Protein AF-A0A952BIQ9-F1 (afdb_monomer)

Mean predicted aligned error: 6.02 Å

Radius of gyration: 20.19 Å; Cα contacts (8 Å, |Δi|>4): 317; chains: 1; bounding box: 49×49×50 Å

Foldseek 3Di:
DLLVLLCLLVPDPALVSLVVCCLPPVLVLVVVLLVLLADDPPDDPVCPVVSVVSNVSSVSSVVSSVVSNVVRCVVVVDDDPFAAQQAVCQVVQVPFALVQFDEAEQEPPCDQSLLVVLQVVLCVPPPDRDDDGDDHDADPVNDQLRRSLRNHHPFNVFWDWDWDPDPDTDIAIDGPPADDRSSDPVSSLVVCCVVVVFDPLLEEELVVLVVDDLPPRDDCVVGPRYHYYYHYCCVVCVVVVVCSHPPCVVVSVSVSVSVVSND

Solvent-accessible surface area (backbone atoms only — not comparable to full-atom values): 15158 Å² total; per-residue (Å²): 107,62,82,66,53,57,56,55,62,77,74,47,88,47,58,66,49,53,51,53,43,32,78,74,55,43,34,58,48,52,57,52,42,46,65,59,60,25,59,61,95,84,62,55,75,86,48,50,64,55,44,55,52,48,45,55,50,43,51,53,29,51,52,53,43,52,52,52,50,51,52,33,43,63,71,63,75,51,79,75,100,52,48,34,53,6,61,74,44,29,70,62,63,70,66,36,29,87,89,51,61,39,76,47,77,50,57,41,77,69,47,70,46,55,48,53,51,42,34,51,62,67,31,58,91,48,98,55,90,76,56,86,81,80,84,52,48,75,52,87,74,78,42,67,46,55,32,64,41,50,42,40,59,83,44,64,98,44,58,45,80,45,70,47,97,49,102,68,68,46,71,41,32,31,42,76,99,50,96,57,39,32,43,39,70,70,39,41,53,52,48,52,29,64,76,71,70,52,56,79,71,18,56,50,38,55,64,61,61,68,73,45,64,90,86,71,75,76,50,52,87,78,32,44,28,53,35,39,33,42,39,49,62,56,44,57,30,52,76,71,48,46,37,45,54,66,39,64,63,66,57,43,55,50,52,50,51,46,53,64,74,74,107

Sequence (263 aa):
MIRQAGRVQKSWAALEDAVSWYTSKGWKVDHTGERILSEDPGLPDALLAVRAMLRRAYQRTLDATNIKLSELLYQAGSEPNINYSGDSISELVESASTRNPVAVLVLDAFRFDLGMRLSGLINNGEPVERSIVDAARSPLPSITPIGMALCLPGLKDEVKIKVSASTKPEFSITVEGFKGNLALASDRRRCLKNHYKLKDTAFLTVSEILDASKTDFVNCKERGKLLFIFGSEFDTEGHSGQLQIKGGDFQLDRYHKVIRLLR

Structure (mmCIF, N/CA/C/O backbone):
data_AF-A0A952BIQ9-F1
#
_entry.id   AF-A0A952BIQ9-F1
#
loop_
_atom_site.group_PDB
_atom_site.id
_atom_site.type_symbol
_atom_site.label_atom_id
_atom_site.label_alt_id
_atom_site.label_comp_id
_atom_site.label_asym_id
_atom_site.label_entity_id
_atom_site.label_seq_id
_atom_site.pdbx_PDB_ins_code
_atom_site.Cartn_x
_atom_site.Cartn_y
_atom_site.Cartn_z
_atom_site.occupancy
_atom_site.B_iso_or_equiv
_atom_site.auth_seq_id
_atom_site.auth_comp_id
_atom_site.auth_asym_id
_atom_site.auth_atom_id
_atom_site.pdbx_PDB_model_num
ATOM 1 N N . MET A 1 1 ? 6.898 -9.010 -23.151 1.00 60.31 1 MET A N 1
ATOM 2 C CA . MET A 1 1 ? 6.315 -8.155 -22.093 1.00 60.31 1 MET A CA 1
ATOM 3 C C . MET A 1 1 ? 7.069 -6.829 -21.919 1.00 60.31 1 MET A C 1
ATOM 5 O O . MET A 1 1 ? 6.591 -5.848 -22.463 1.00 60.31 1 MET A O 1
ATOM 9 N N . ILE A 1 2 ? 8.261 -6.767 -21.300 1.00 68.81 2 ILE A N 1
ATOM 10 C CA . ILE A 1 2 ? 8.967 -5.484 -21.014 1.00 68.81 2 ILE A CA 1
ATOM 11 C C . ILE A 1 2 ? 9.241 -4.639 -22.273 1.00 68.81 2 ILE A C 1
ATOM 13 O O . ILE A 1 2 ? 8.937 -3.453 -22.307 1.00 68.81 2 ILE A O 1
ATOM 17 N N . ARG A 1 3 ? 9.736 -5.248 -23.363 1.00 61.81 3 ARG A N 1
ATOM 18 C CA . ARG A 1 3 ? 9.976 -4.519 -24.628 1.00 61.81 3 ARG A CA 1
ATOM 19 C C . ARG A 1 3 ? 8.702 -3.965 -25.283 1.00 61.81 3 ARG A C 1
ATOM 21 O O . ARG A 1 3 ? 8.782 -2.957 -25.971 1.00 61.81 3 ARG A O 1
ATOM 28 N N . GLN A 1 4 ? 7.558 -4.626 -25.091 1.00 63.41 4 GLN A N 1
ATOM 29 C CA . GLN A 1 4 ? 6.263 -4.161 -25.604 1.00 63.41 4 GLN A CA 1
ATOM 30 C C . GLN A 1 4 ? 5.691 -3.042 -24.723 1.00 63.41 4 GLN A C 1
ATOM 32 O O . GLN A 1 4 ? 5.085 -2.114 -25.246 1.00 63.41 4 GLN A O 1
ATOM 37 N N . ALA A 1 5 ? 5.942 -3.091 -23.410 1.00 69.38 5 ALA A N 1
ATOM 38 C CA . ALA A 1 5 ? 5.550 -2.044 -22.472 1.00 69.38 5 ALA A CA 1
ATOM 39 C C . ALA A 1 5 ? 6.296 -0.720 -22.715 1.00 69.38 5 ALA A C 1
ATOM 41 O O . ALA A 1 5 ? 5.684 0.333 -22.627 1.00 69.38 5 ALA A O 1
ATOM 42 N N . GLY A 1 6 ? 7.572 -0.750 -23.120 1.00 65.00 6 GLY A N 1
ATOM 43 C CA . GLY A 1 6 ? 8.405 0.455 -23.287 1.00 65.00 6 GLY A CA 1
ATOM 44 C C . GLY A 1 6 ? 7.964 1.486 -24.342 1.00 65.00 6 GLY A C 1
ATOM 45 O O . GLY A 1 6 ? 8.663 2.484 -24.534 1.00 65.00 6 GLY A O 1
ATOM 46 N N . ARG A 1 7 ? 6.857 1.258 -25.063 1.00 79.38 7 ARG A N 1
ATOM 47 C CA . ARG A 1 7 ? 6.271 2.227 -26.012 1.00 79.38 7 ARG A CA 1
ATOM 48 C C . ARG A 1 7 ? 4.803 2.564 -25.745 1.00 79.38 7 ARG A C 1
ATOM 50 O O . ARG A 1 7 ? 4.279 3.435 -26.433 1.00 79.38 7 ARG A O 1
ATOM 57 N N . VAL A 1 8 ? 4.147 1.900 -24.795 1.00 86.69 8 VAL A N 1
ATOM 58 C CA . VAL A 1 8 ? 2.707 2.074 -24.545 1.00 86.69 8 VAL A CA 1
ATOM 59 C C . VAL A 1 8 ? 2.372 3.465 -24.006 1.00 86.69 8 VAL A C 1
ATOM 61 O O . VAL A 1 8 ? 1.339 4.026 -24.336 1.00 86.69 8 VAL A O 1
ATOM 64 N N . GLN A 1 9 ? 3.303 4.085 -23.287 1.00 88.25 9 GLN A N 1
ATOM 65 C CA . GLN A 1 9 ? 3.181 5.447 -22.786 1.00 88.25 9 GLN A CA 1
ATOM 66 C C . GLN A 1 9 ? 3.036 6.489 -23.902 1.00 88.25 9 GLN A C 1
ATOM 68 O O . GLN A 1 9 ? 2.478 7.561 -23.693 1.00 88.25 9 GLN A O 1
ATOM 73 N N . LYS A 1 10 ? 3.502 6.180 -25.121 1.00 88.81 10 LYS A N 1
ATOM 74 C CA . LYS A 1 10 ? 3.370 7.088 -26.268 1.00 88.81 10 LYS A CA 1
ATOM 75 C C . LYS A 1 10 ? 1.932 7.224 -26.763 1.00 88.81 10 LYS A C 1
ATOM 77 O O . LYS A 1 10 ? 1.651 8.188 -27.464 1.00 88.81 10 LYS A O 1
ATOM 82 N N . SER A 1 11 ? 1.056 6.271 -26.444 1.00 91.56 11 SER A N 1
ATOM 83 C CA . SER A 1 11 ? -0.358 6.329 -26.823 1.00 91.56 11 SER A CA 1
ATOM 84 C C . SER A 1 11 ? -1.251 6.953 -25.752 1.00 91.56 11 SER A C 1
ATOM 86 O O . SER A 1 11 ? -2.444 7.070 -25.995 1.00 91.56 11 SER A O 1
ATOM 88 N N . TRP A 1 12 ? -0.720 7.323 -24.582 1.00 95.06 12 TRP A N 1
ATOM 89 C CA . TRP A 1 12 ? -1.511 7.984 -23.542 1.00 95.06 12 TRP A CA 1
ATOM 90 C C . TRP A 1 12 ? -1.749 9.448 -23.907 1.00 95.06 12 TRP A C 1
ATOM 92 O O . TRP A 1 12 ? -0.794 10.222 -24.057 1.00 95.06 12 TRP A O 1
ATOM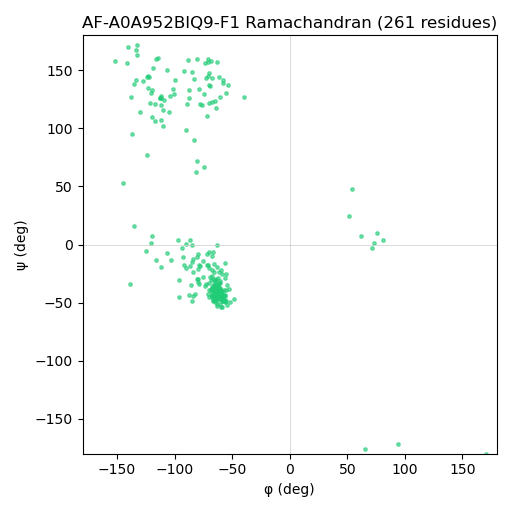 102 N N . ALA A 1 13 ? -3.022 9.807 -24.039 1.00 93.31 13 ALA A N 1
ATOM 103 C CA . ALA A 1 13 ? -3.484 11.166 -24.272 1.00 93.31 13 ALA A CA 1
ATOM 104 C C . ALA A 1 13 ? -3.903 11.847 -22.963 1.00 93.31 13 ALA A C 1
ATOM 106 O O . ALA A 1 13 ? -3.741 13.058 -22.840 1.00 93.31 13 ALA A O 1
ATOM 107 N N . ALA A 1 14 ? -4.387 11.073 -21.989 1.00 92.94 14 ALA A N 1
ATOM 108 C CA . ALA A 1 14 ? -4.845 11.557 -20.693 1.00 92.94 14 ALA A CA 1
ATOM 109 C C . ALA A 1 14 ? -4.287 10.719 -19.530 1.00 92.94 14 ALA A C 1
ATOM 111 O O . ALA A 1 14 ? -3.726 9.635 -19.716 1.00 92.94 14 ALA A O 1
ATOM 112 N N . LEU A 1 15 ? -4.435 11.234 -18.309 1.00 92.00 15 LEU A N 1
ATOM 113 C CA . LEU A 1 15 ? -3.972 10.575 -17.087 1.00 92.00 15 LEU A CA 1
ATOM 114 C C . LEU A 1 15 ? -4.679 9.227 -16.862 1.00 92.00 15 LEU A C 1
ATOM 116 O O . LEU A 1 15 ? -4.064 8.254 -16.423 1.00 92.00 15 LEU A O 1
ATOM 120 N N . GLU A 1 16 ? -5.952 9.149 -17.236 1.00 93.31 16 GLU A N 1
ATOM 121 C CA . GLU A 1 16 ? -6.803 7.964 -17.154 1.00 93.31 16 GLU A CA 1
ATOM 122 C C . GLU A 1 16 ? -6.263 6.812 -18.008 1.00 93.31 16 GLU A C 1
ATOM 124 O O . GLU A 1 16 ? -6.365 5.653 -17.604 1.00 93.31 16 GLU A O 1
ATOM 129 N N . ASP A 1 17 ? -5.627 7.106 -19.148 1.00 94.19 17 ASP A N 1
ATOM 130 C CA . ASP A 1 17 ? -5.012 6.084 -20.002 1.00 94.19 17 ASP A CA 1
ATOM 131 C C . ASP A 1 17 ? -3.849 5.394 -19.282 1.00 94.19 17 ASP A C 1
ATOM 133 O O . ASP A 1 17 ? -3.695 4.170 -19.350 1.00 94.19 17 ASP A O 1
ATOM 137 N N . ALA A 1 18 ? -3.035 6.180 -18.569 1.00 93.44 18 ALA A N 1
ATOM 138 C CA . ALA A 1 18 ? -1.900 5.678 -17.805 1.00 93.44 18 ALA A CA 1
ATOM 139 C C . ALA A 1 18 ? -2.368 4.817 -16.625 1.00 93.44 18 ALA A C 1
ATOM 141 O O . ALA A 1 18 ? -1.861 3.710 -16.423 1.00 93.44 18 ALA A O 1
ATOM 142 N N . VAL A 1 19 ? -3.382 5.293 -15.893 1.00 93.44 19 VAL A N 1
ATOM 143 C CA . VAL A 1 19 ? -4.023 4.554 -14.795 1.00 93.44 19 VAL A CA 1
ATOM 144 C C . VAL A 1 19 ? -4.601 3.236 -15.308 1.00 93.44 19 VAL A C 1
ATOM 146 O O . VAL A 1 19 ? -4.252 2.176 -14.794 1.00 93.44 19 VAL A O 1
ATOM 149 N N . SER A 1 20 ? -5.439 3.287 -16.346 1.00 94.50 20 SER A N 1
ATOM 150 C CA . SER A 1 20 ? -6.110 2.120 -16.929 1.00 94.50 20 SER A CA 1
ATOM 151 C C . SER A 1 20 ? -5.112 1.090 -17.456 1.00 94.50 20 SER A C 1
ATOM 153 O O . SER A 1 20 ? -5.248 -0.121 -17.241 1.00 94.50 20 SER A O 1
ATOM 155 N N . TRP A 1 21 ? -4.040 1.551 -18.104 1.00 94.94 21 TRP A N 1
ATOM 156 C CA . TRP A 1 21 ? -2.960 0.666 -18.512 1.00 94.94 21 TRP A CA 1
ATOM 157 C C . TRP A 1 21 ? -2.289 -0.003 -17.310 1.00 94.94 21 TRP A C 1
ATOM 159 O O . TRP A 1 21 ? -2.061 -1.218 -17.340 1.00 94.94 21 TRP A O 1
ATOM 169 N N . TYR A 1 22 ? -1.964 0.760 -16.264 1.00 94.56 22 TYR A N 1
ATOM 170 C CA . TYR A 1 22 ? -1.234 0.231 -15.119 1.00 94.56 22 TYR A CA 1
ATOM 171 C C . TYR A 1 22 ? -2.045 -0.818 -14.359 1.00 94.56 22 TYR A C 1
ATOM 173 O O . TYR A 1 22 ? -1.544 -1.921 -14.124 1.00 94.56 22 TYR A O 1
ATOM 181 N N . THR A 1 23 ? -3.312 -0.518 -14.068 1.00 94.94 23 THR A N 1
ATOM 182 C CA . THR A 1 23 ? -4.211 -1.400 -13.311 1.00 94.94 23 THR A CA 1
ATOM 183 C C . THR A 1 23 ? -4.573 -2.669 -14.081 1.00 94.94 23 THR A C 1
ATOM 185 O O . THR A 1 23 ? -4.716 -3.734 -13.486 1.00 94.94 23 THR A O 1
ATOM 188 N N . SER A 1 24 ? -4.622 -2.614 -15.416 1.00 94.12 24 SER A N 1
ATOM 189 C CA . SER A 1 24 ? -4.910 -3.793 -16.244 1.00 94.12 24 SER A CA 1
ATOM 190 C C . SER A 1 24 ? -3.680 -4.661 -16.542 1.00 94.12 24 SER A C 1
ATOM 192 O O . SER A 1 24 ? -3.747 -5.895 -16.505 1.00 94.12 24 SER A O 1
ATOM 194 N N . LYS A 1 25 ? -2.548 -4.044 -16.901 1.00 92.31 25 LYS A N 1
ATOM 195 C CA . LYS A 1 25 ? -1.383 -4.750 -17.466 1.00 92.31 25 LYS A CA 1
ATOM 196 C C . LYS A 1 25 ? -0.044 -4.259 -16.930 1.00 92.31 25 LYS A C 1
ATOM 198 O O . LYS A 1 25 ? 0.875 -5.072 -16.833 1.00 92.31 25 LYS A O 1
ATOM 203 N N . GLY A 1 26 ? 0.091 -2.970 -16.631 1.00 93.00 26 GLY A N 1
ATOM 204 C CA . GLY A 1 26 ? 1.370 -2.364 -16.257 1.00 93.00 26 GLY A CA 1
ATOM 205 C C . GLY A 1 26 ? 1.961 -2.944 -14.978 1.00 93.00 26 GLY A C 1
ATOM 206 O O . GLY A 1 26 ? 3.159 -3.204 -14.943 1.00 93.00 26 GLY A O 1
ATOM 207 N N . TRP A 1 27 ? 1.135 -3.305 -13.995 1.00 94.25 27 TRP A N 1
ATOM 208 C CA . TRP A 1 27 ? 1.595 -3.962 -12.765 1.00 94.25 27 TRP A CA 1
ATOM 209 C C . TRP A 1 27 ? 2.386 -5.265 -13.014 1.00 94.25 27 TRP A C 1
ATOM 211 O O . TRP A 1 27 ? 3.290 -5.609 -12.256 1.00 94.25 27 TRP A O 1
ATOM 221 N N . LYS A 1 28 ? 2.119 -5.983 -14.119 1.00 94.12 28 LYS A N 1
ATOM 222 C CA . LYS A 1 28 ? 2.876 -7.196 -14.497 1.00 94.12 28 LYS A CA 1
ATOM 223 C C . LYS A 1 28 ? 4.304 -6.873 -14.931 1.00 94.12 28 LYS A C 1
ATOM 225 O O . LYS A 1 28 ? 5.193 -7.718 -14.805 1.00 94.12 28 LYS A O 1
ATOM 230 N N . VAL A 1 29 ? 4.526 -5.671 -15.467 1.00 92.56 29 VAL A N 1
ATOM 231 C CA . VAL A 1 29 ? 5.861 -5.174 -15.825 1.00 92.56 29 VAL A CA 1
ATOM 232 C C . VAL A 1 29 ? 6.688 -5.001 -14.562 1.00 92.56 29 VAL A C 1
ATOM 234 O O . VAL A 1 29 ? 7.827 -5.455 -14.546 1.00 92.56 29 VAL A O 1
ATOM 237 N N . ASP A 1 30 ? 6.095 -4.449 -13.508 1.00 91.50 30 ASP A N 1
ATOM 238 C CA . ASP A 1 30 ? 6.754 -4.264 -12.217 1.00 91.50 30 ASP A CA 1
ATOM 239 C C . ASP A 1 30 ? 7.050 -5.592 -11.528 1.00 91.50 30 ASP A C 1
ATOM 241 O O . ASP A 1 30 ? 8.186 -5.826 -11.126 1.00 91.50 30 ASP A O 1
ATOM 245 N N . HIS A 1 31 ? 6.086 -6.518 -11.512 1.00 90.81 31 HIS A N 1
ATOM 246 C CA . HIS A 1 31 ? 6.328 -7.870 -11.006 1.00 90.81 31 HIS A CA 1
ATOM 247 C C . HIS A 1 31 ? 7.480 -8.568 -11.754 1.00 90.81 31 HIS A C 1
ATOM 249 O O . HIS A 1 31 ? 8.358 -9.184 -11.151 1.00 90.81 31 HIS A O 1
ATOM 255 N N . THR A 1 32 ? 7.519 -8.451 -13.086 1.00 89.94 32 THR A N 1
ATOM 256 C CA . THR A 1 32 ? 8.619 -9.013 -13.887 1.00 89.94 32 THR A CA 1
ATOM 257 C C . THR A 1 32 ? 9.938 -8.282 -13.612 1.00 89.94 32 THR A C 1
ATOM 259 O O . THR A 1 32 ? 10.998 -8.906 -13.576 1.00 89.94 32 THR A O 1
ATOM 262 N N . GLY A 1 33 ? 9.881 -6.963 -13.426 1.00 89.75 33 GLY A N 1
ATOM 263 C CA . GLY A 1 33 ? 11.014 -6.111 -13.087 1.00 89.75 33 GLY A CA 1
ATOM 264 C C . GLY A 1 33 ? 11.653 -6.502 -11.762 1.00 89.75 33 GLY A C 1
ATOM 265 O O . GLY A 1 33 ? 12.868 -6.680 -11.721 1.00 89.75 33 GLY A O 1
ATOM 266 N N . GLU A 1 34 ? 10.844 -6.734 -10.725 1.00 89.06 34 GLU A N 1
ATOM 267 C CA . GLU A 1 34 ? 11.291 -7.234 -9.420 1.00 89.06 34 GLU A CA 1
ATOM 268 C C . GLU A 1 34 ? 12.133 -8.505 -9.579 1.00 89.06 34 GLU A C 1
ATOM 270 O O . GLU A 1 34 ? 13.268 -8.547 -9.115 1.00 89.06 34 GLU A O 1
ATOM 275 N N . ARG A 1 35 ? 11.647 -9.494 -10.341 1.00 86.38 35 ARG A N 1
ATOM 276 C CA . ARG A 1 35 ? 12.361 -10.764 -10.585 1.00 86.38 35 ARG A CA 1
ATOM 277 C C . ARG A 1 35 ? 13.670 -10.611 -11.360 1.00 86.38 35 ARG A C 1
ATOM 279 O O . ARG A 1 35 ? 14.580 -11.419 -11.233 1.00 86.38 35 ARG A O 1
ATOM 286 N N . ILE A 1 36 ? 13.761 -9.612 -12.232 1.00 88.25 36 ILE A N 1
ATOM 287 C CA . ILE A 1 36 ? 14.985 -9.339 -13.003 1.00 88.25 36 ILE A CA 1
ATOM 288 C C . ILE A 1 36 ? 16.006 -8.579 -12.142 1.00 88.25 36 ILE A C 1
ATOM 290 O O . ILE A 1 36 ? 17.225 -8.690 -12.342 1.00 88.25 36 ILE A O 1
ATOM 294 N N . LEU A 1 37 ? 15.515 -7.785 -11.192 1.00 86.38 37 LEU A N 1
ATOM 295 C CA . LEU A 1 37 ? 16.321 -7.051 -10.232 1.00 86.38 37 LEU A CA 1
ATOM 296 C C . LEU A 1 37 ? 16.780 -7.929 -9.065 1.00 86.38 37 LEU A C 1
ATOM 298 O O . LEU A 1 37 ? 17.890 -7.696 -8.604 1.00 86.38 37 LEU A O 1
ATOM 302 N N . SER A 1 38 ? 16.024 -8.952 -8.666 1.00 83.81 38 SER A N 1
ATOM 303 C CA . SER A 1 38 ? 16.347 -9.818 -7.526 1.00 83.81 38 SER A CA 1
ATOM 304 C C . SER A 1 38 ? 17.614 -10.639 -7.740 1.00 83.81 38 SER A C 1
ATOM 306 O O . SER A 1 38 ? 17.678 -11.384 -8.716 1.00 83.81 38 SER A O 1
ATOM 308 N N . GLU A 1 39 ? 18.612 -10.539 -6.863 1.00 81.94 39 GLU A N 1
ATOM 309 C CA . GLU A 1 39 ? 19.866 -11.306 -6.947 1.00 81.94 39 GLU A CA 1
ATOM 310 C C . GLU A 1 39 ? 19.630 -12.824 -7.046 1.00 81.94 39 GLU A C 1
ATOM 312 O O . GLU A 1 39 ? 18.765 -13.379 -6.379 1.00 81.94 39 GLU A O 1
ATOM 317 N N . ASP A 1 40 ? 20.385 -13.487 -7.928 1.00 83.00 40 ASP A N 1
ATOM 318 C CA . ASP A 1 40 ? 20.268 -14.937 -8.157 1.00 83.00 40 ASP A CA 1
ATOM 319 C C . ASP A 1 40 ? 21.675 -15.539 -8.269 1.00 83.00 40 ASP A C 1
ATOM 321 O O . ASP A 1 40 ? 22.272 -15.488 -9.350 1.00 83.00 40 ASP A O 1
ATOM 325 N N . PRO A 1 41 ? 22.224 -16.071 -7.160 1.00 81.19 41 PRO A N 1
ATOM 326 C CA . PRO A 1 41 ? 23.547 -16.690 -7.141 1.00 81.19 41 PRO A CA 1
ATOM 327 C C . PRO A 1 41 ? 23.658 -17.943 -8.019 1.00 81.19 41 PRO A C 1
ATOM 329 O O . PRO A 1 41 ? 24.768 -18.355 -8.343 1.00 81.19 41 PRO A O 1
ATOM 332 N N . GLY A 1 42 ? 22.532 -18.568 -8.381 1.00 85.69 42 GLY A N 1
ATOM 333 C CA . GLY A 1 42 ? 22.488 -19.764 -9.223 1.00 85.69 42 GLY A CA 1
ATOM 334 C C . GLY A 1 42 ? 22.384 -19.464 -10.718 1.00 85.69 42 GLY A C 1
ATOM 335 O O . GLY A 1 42 ? 22.313 -20.400 -11.516 1.00 85.69 42 GLY A O 1
ATOM 336 N N . LEU A 1 43 ? 22.351 -18.188 -11.115 1.00 87.12 43 LEU A N 1
ATOM 337 C CA . LEU A 1 43 ? 22.165 -17.798 -12.507 1.00 87.12 43 LEU A CA 1
ATOM 338 C C . LEU A 1 43 ? 23.412 -18.139 -13.346 1.00 87.12 43 LEU A C 1
ATOM 340 O O . LEU A 1 43 ? 24.486 -17.608 -13.070 1.00 87.12 43 LEU A O 1
ATOM 344 N N . PRO A 1 44 ? 23.289 -18.951 -14.415 1.00 92.56 44 PRO A N 1
ATOM 345 C CA . PRO A 1 44 ? 24.416 -19.269 -15.288 1.00 92.56 44 PRO A CA 1
ATOM 346 C C . PRO A 1 44 ? 25.057 -18.024 -15.913 1.00 92.56 44 PRO A C 1
ATOM 348 O O . PRO A 1 44 ? 24.345 -17.134 -16.386 1.00 92.56 44 PRO A O 1
ATOM 351 N N . ASP A 1 45 ? 26.388 -18.015 -16.037 1.00 88.75 45 ASP A N 1
ATOM 352 C CA . ASP A 1 45 ? 27.157 -16.883 -16.583 1.00 88.75 45 ASP A CA 1
ATOM 353 C C . ASP A 1 45 ? 26.661 -16.419 -17.960 1.00 88.75 45 ASP A C 1
ATOM 355 O O . ASP A 1 45 ? 26.546 -15.221 -18.234 1.00 88.75 45 ASP A O 1
ATOM 359 N N . ALA A 1 46 ? 26.273 -17.369 -18.817 1.00 89.81 46 ALA A N 1
ATOM 360 C CA . ALA A 1 46 ? 25.721 -17.093 -20.143 1.00 89.81 46 ALA A CA 1
ATOM 361 C C . ALA A 1 46 ? 24.437 -16.235 -20.106 1.00 89.81 46 ALA A C 1
ATOM 363 O O . ALA A 1 46 ? 24.124 -15.532 -21.070 1.00 89.81 46 ALA A O 1
ATOM 364 N N . LEU A 1 47 ? 23.693 -16.262 -18.996 1.00 91.69 47 LEU A N 1
ATOM 365 C CA . LEU A 1 47 ? 22.464 -15.493 -18.800 1.00 91.69 47 LEU A CA 1
ATOM 366 C C . LEU A 1 47 ? 22.700 -14.138 -18.119 1.00 91.69 47 LEU A C 1
ATOM 368 O O . LEU A 1 47 ? 21.802 -13.291 -18.154 1.00 91.69 47 LEU A O 1
ATOM 372 N N . LEU A 1 48 ? 23.895 -13.867 -17.578 1.00 89.62 48 LEU A N 1
ATOM 373 C CA . LEU A 1 48 ? 24.211 -12.581 -16.938 1.00 89.62 48 LEU A CA 1
ATOM 374 C C . LEU A 1 48 ? 24.088 -11.414 -17.923 1.00 89.62 48 LEU A C 1
ATOM 376 O O . LEU A 1 48 ? 23.469 -10.392 -17.611 1.00 89.62 48 LEU A O 1
ATOM 380 N N . ALA A 1 49 ? 24.591 -11.581 -19.151 1.00 90.31 49 ALA A N 1
ATOM 381 C CA . ALA A 1 49 ? 24.470 -10.568 -20.200 1.00 90.31 49 ALA A CA 1
ATOM 382 C C . ALA A 1 49 ? 23.000 -10.298 -20.567 1.00 90.31 49 ALA A C 1
ATOM 384 O O . ALA A 1 49 ? 22.588 -9.144 -20.729 1.00 90.31 49 ALA A O 1
ATOM 385 N N . VAL A 1 50 ? 22.183 -11.355 -20.646 1.00 91.19 50 VAL A N 1
ATOM 386 C CA . VAL A 1 50 ? 20.742 -11.250 -20.916 1.00 91.19 50 VAL A CA 1
ATOM 387 C C . VAL A 1 50 ? 20.040 -10.501 -19.789 1.00 91.19 50 VAL A C 1
ATOM 389 O O . VAL A 1 50 ? 19.300 -9.550 -20.050 1.00 91.19 50 VAL A O 1
ATOM 392 N N . ARG A 1 51 ? 20.327 -10.846 -18.532 1.00 90.12 51 ARG A N 1
ATOM 393 C CA . ARG A 1 51 ? 19.774 -10.165 -17.359 1.00 90.12 51 ARG A CA 1
ATOM 394 C C . ARG A 1 51 ? 20.160 -8.690 -17.311 1.00 90.12 51 ARG A C 1
ATOM 396 O O . ARG A 1 51 ? 19.289 -7.848 -17.106 1.00 90.12 51 ARG A O 1
ATOM 403 N N . ALA A 1 52 ? 21.417 -8.345 -17.584 1.00 90.25 52 ALA A N 1
ATOM 404 C CA . ALA A 1 52 ? 21.863 -6.953 -17.655 1.00 90.25 52 ALA A CA 1
ATOM 405 C C . ALA A 1 52 ? 21.145 -6.161 -18.766 1.00 90.25 52 ALA A C 1
ATOM 407 O O . ALA A 1 52 ? 20.793 -4.991 -18.590 1.00 90.25 52 ALA A O 1
ATOM 408 N N . MET A 1 53 ? 20.881 -6.783 -19.921 1.00 91.38 53 MET A N 1
ATOM 409 C CA . MET A 1 53 ? 20.059 -6.173 -20.974 1.00 91.38 53 MET A CA 1
ATOM 410 C C . MET A 1 53 ? 18.607 -5.963 -20.531 1.00 91.38 53 MET A C 1
ATOM 412 O O . MET A 1 53 ? 18.035 -4.908 -20.813 1.00 91.38 53 MET A O 1
ATOM 416 N N . LEU A 1 54 ? 18.015 -6.938 -19.838 1.00 92.25 54 LEU A N 1
ATOM 417 C CA . LEU A 1 54 ? 16.645 -6.855 -19.332 1.00 92.25 54 LEU A CA 1
ATOM 418 C C . LEU A 1 54 ? 16.500 -5.789 -18.239 1.00 92.25 54 LEU A C 1
ATOM 420 O O . LEU A 1 54 ? 15.581 -4.980 -18.332 1.00 92.25 54 LEU A O 1
ATOM 424 N N . ARG A 1 55 ? 17.442 -5.704 -17.287 1.00 91.75 55 ARG A N 1
ATOM 425 C CA . ARG A 1 55 ? 17.504 -4.641 -16.262 1.00 91.75 55 ARG A CA 1
ATOM 426 C C . ARG A 1 55 ? 17.516 -3.252 -16.905 1.00 91.75 55 ARG A C 1
ATOM 428 O O . ARG A 1 55 ? 16.686 -2.410 -16.579 1.00 91.75 55 ARG A O 1
ATOM 435 N N . ARG A 1 56 ? 18.377 -3.033 -17.907 1.00 91.81 56 ARG A N 1
ATOM 436 C CA . ARG A 1 56 ? 18.425 -1.764 -18.664 1.00 91.81 56 ARG A CA 1
ATOM 437 C C . ARG A 1 56 ? 17.149 -1.480 -19.457 1.00 91.81 56 ARG A C 1
ATOM 439 O O . ARG A 1 56 ? 16.783 -0.325 -19.651 1.00 91.81 56 ARG A O 1
ATOM 446 N N . ALA A 1 57 ? 16.493 -2.506 -19.996 1.00 90.88 57 ALA A N 1
ATOM 447 C CA . ALA A 1 57 ? 15.222 -2.334 -20.697 1.00 90.88 57 ALA A CA 1
ATOM 448 C C . ALA A 1 57 ? 14.082 -1.973 -19.732 1.00 90.88 57 ALA A C 1
ATOM 450 O O . ALA A 1 57 ? 13.261 -1.119 -20.064 1.00 90.88 57 ALA A O 1
ATOM 451 N N . TYR A 1 58 ? 14.061 -2.590 -18.550 1.00 92.00 58 TYR A N 1
ATOM 452 C CA . TYR A 1 58 ? 13.117 -2.280 -17.482 1.00 92.00 58 TYR A CA 1
ATOM 453 C C . TYR A 1 58 ? 13.305 -0.849 -16.974 1.00 92.00 58 TYR A C 1
ATOM 455 O O . TYR A 1 58 ? 12.352 -0.080 -17.034 1.00 92.00 58 TYR A O 1
ATOM 463 N N . GLN A 1 59 ? 14.534 -0.449 -16.622 1.00 91.88 59 GLN A N 1
ATOM 464 C CA . GLN A 1 59 ? 14.817 0.912 -16.148 1.00 91.88 59 GLN A CA 1
ATOM 465 C C . GLN A 1 59 ? 14.362 1.974 -17.155 1.00 91.88 59 GLN A C 1
ATOM 467 O O . GLN A 1 59 ? 13.610 2.873 -16.807 1.00 91.88 59 GLN A O 1
ATOM 472 N N . ARG A 1 60 ? 14.696 1.807 -18.443 1.00 91.44 60 ARG A N 1
ATOM 473 C CA . ARG A 1 60 ? 14.229 2.728 -19.495 1.00 91.44 60 ARG A CA 1
ATOM 474 C C . ARG A 1 60 ? 12.706 2.787 -19.621 1.00 91.44 60 ARG A C 1
ATOM 476 O O . ARG A 1 60 ? 12.169 3.823 -19.997 1.00 91.44 60 ARG A O 1
ATOM 483 N N . THR A 1 61 ? 12.020 1.673 -19.369 1.00 91.00 61 THR A N 1
ATOM 484 C CA . THR A 1 61 ? 10.552 1.621 -19.403 1.00 91.00 61 THR A CA 1
ATOM 485 C C . THR A 1 61 ? 9.961 2.367 -18.211 1.00 91.00 61 THR A C 1
ATOM 487 O O . THR A 1 61 ? 9.024 3.139 -18.405 1.00 91.00 61 THR A O 1
ATOM 490 N N . LEU A 1 62 ? 10.530 2.187 -17.014 1.00 91.00 62 LEU A N 1
ATOM 491 C CA . LEU A 1 62 ? 10.147 2.937 -15.818 1.00 91.00 62 LEU A CA 1
ATOM 492 C C . LEU A 1 62 ? 10.365 4.437 -16.009 1.00 91.00 62 LEU A C 1
ATOM 494 O O . LEU A 1 62 ? 9.429 5.208 -15.829 1.00 91.00 62 LEU A O 1
ATOM 498 N N . ASP A 1 63 ? 11.556 4.844 -16.448 1.00 92.31 63 ASP A N 1
ATOM 499 C CA . ASP A 1 63 ? 11.896 6.257 -16.638 1.00 92.31 63 ASP A CA 1
ATOM 500 C C . ASP A 1 63 ? 10.940 6.919 -17.638 1.00 92.31 63 ASP A C 1
ATOM 502 O O . ASP A 1 63 ? 10.361 7.966 -17.358 1.00 92.31 63 ASP A O 1
ATOM 506 N N . ALA A 1 64 ? 10.703 6.278 -18.788 1.00 92.06 64 ALA A N 1
ATOM 507 C CA . ALA A 1 64 ? 9.800 6.813 -19.801 1.00 92.06 64 ALA A CA 1
ATOM 508 C C . ALA A 1 64 ? 8.337 6.871 -19.327 1.00 92.06 64 ALA A C 1
ATOM 510 O O . ALA A 1 64 ? 7.611 7.790 -19.704 1.00 92.06 64 ALA A O 1
ATOM 511 N N . THR A 1 65 ? 7.910 5.905 -18.508 1.00 92.31 65 THR A N 1
ATOM 512 C CA . THR A 1 65 ? 6.576 5.893 -17.890 1.00 92.31 65 THR A CA 1
ATOM 513 C C . THR A 1 65 ? 6.434 7.035 -16.888 1.00 92.31 65 THR A C 1
ATOM 515 O O . THR A 1 65 ? 5.469 7.788 -16.968 1.00 92.31 65 THR A O 1
ATOM 518 N N . ASN A 1 66 ? 7.419 7.216 -16.005 1.00 91.38 66 ASN A N 1
ATOM 519 C CA . ASN A 1 66 ? 7.421 8.262 -14.984 1.00 91.38 66 ASN A CA 1
ATOM 520 C C . ASN A 1 66 ? 7.445 9.664 -15.598 1.00 91.38 66 ASN A C 1
ATOM 522 O O . ASN A 1 66 ? 6.693 10.530 -15.156 1.00 91.38 66 ASN A O 1
ATOM 526 N N . ILE A 1 67 ? 8.256 9.882 -16.639 1.00 93.69 67 ILE A N 1
ATOM 527 C CA . ILE A 1 67 ? 8.293 11.154 -17.374 1.00 93.69 67 ILE A CA 1
ATOM 528 C C . ILE A 1 67 ? 6.914 11.453 -17.962 1.00 93.69 67 ILE A C 1
ATOM 530 O O . ILE A 1 67 ? 6.337 12.497 -17.670 1.00 93.69 67 ILE A O 1
ATOM 534 N N . LYS A 1 68 ? 6.344 10.512 -18.725 1.00 94.81 68 LYS A N 1
ATOM 535 C CA . LYS A 1 68 ? 5.054 10.733 -19.384 1.00 94.81 68 LYS A CA 1
ATOM 536 C C . LYS A 1 68 ? 3.910 10.919 -18.385 1.00 94.81 68 LYS A C 1
ATOM 538 O O . LYS A 1 68 ? 3.057 11.773 -18.596 1.00 94.81 68 LYS A O 1
ATOM 543 N N . LEU A 1 69 ? 3.893 10.152 -17.296 1.00 92.06 69 LEU A N 1
ATOM 544 C CA . LEU A 1 69 ? 2.904 10.310 -16.230 1.00 92.06 69 LEU A CA 1
ATOM 545 C C . LEU A 1 69 ? 3.017 11.691 -15.570 1.00 92.06 69 LEU A C 1
ATOM 547 O O . LEU A 1 69 ? 2.001 12.337 -15.339 1.00 92.06 69 LEU A O 1
ATOM 551 N N . SER A 1 70 ? 4.241 12.162 -15.319 1.00 91.56 70 SER A N 1
ATOM 552 C CA . SER A 1 70 ? 4.489 13.488 -14.739 1.00 91.56 70 SER A CA 1
ATOM 553 C C . SER A 1 70 ? 4.030 14.615 -15.668 1.00 91.56 70 SER A C 1
ATOM 555 O O . SER A 1 70 ? 3.418 15.574 -15.207 1.00 91.56 70 SER A O 1
ATOM 557 N N . GLU A 1 71 ? 4.265 14.486 -16.978 1.00 94.12 71 GLU A N 1
ATOM 558 C CA . GLU A 1 71 ? 3.745 15.420 -17.987 1.00 94.12 71 GLU A CA 1
ATOM 559 C C . GLU A 1 71 ? 2.211 15.456 -17.989 1.00 94.12 71 GLU A C 1
ATOM 561 O O . GLU A 1 71 ? 1.627 16.537 -17.996 1.00 94.12 71 GLU A O 1
ATOM 566 N N . LEU A 1 72 ? 1.558 14.289 -17.957 1.00 93.94 72 LEU A N 1
ATOM 567 C CA . LEU A 1 72 ? 0.095 14.185 -17.939 1.00 93.94 72 LEU A CA 1
ATOM 568 C C . LEU A 1 72 ? -0.503 14.769 -16.654 1.00 93.94 72 LEU A C 1
ATOM 570 O O . LEU A 1 72 ? -1.490 15.492 -16.726 1.00 93.94 72 LEU A O 1
ATOM 574 N N . LEU A 1 73 ? 0.115 14.514 -15.496 1.00 91.69 73 LEU A N 1
ATOM 575 C CA . LEU A 1 73 ? -0.277 15.119 -14.218 1.00 91.69 73 LEU A CA 1
ATOM 576 C C . LEU A 1 73 ? -0.155 16.646 -14.257 1.00 91.69 73 LEU A C 1
ATOM 578 O O . LEU A 1 73 ? -1.069 17.351 -13.836 1.00 91.69 73 LEU A O 1
ATOM 582 N N . TYR A 1 74 ? 0.953 17.160 -14.798 1.00 92.25 74 TYR A N 1
ATOM 583 C CA . TYR A 1 74 ? 1.157 18.598 -14.954 1.00 92.25 74 TYR A CA 1
ATOM 584 C C . TYR A 1 74 ? 0.106 19.227 -15.883 1.00 92.25 74 TYR A C 1
ATOM 586 O O . TYR A 1 74 ? -0.448 20.274 -15.561 1.00 92.25 74 TYR A O 1
ATOM 594 N N . GLN A 1 75 ? -0.206 18.574 -17.006 1.00 93.12 75 GLN A N 1
ATOM 595 C CA . GLN A 1 75 ? -1.202 19.045 -17.976 1.00 93.12 75 GLN A CA 1
ATOM 596 C C . GLN A 1 75 ? -2.636 18.990 -17.444 1.00 93.12 75 GLN A C 1
ATOM 598 O O . GLN A 1 75 ? -3.416 19.898 -17.716 1.00 93.12 75 GLN A O 1
ATOM 603 N N . ALA A 1 76 ? -2.985 17.948 -16.687 1.00 91.12 76 ALA A N 1
ATOM 604 C CA . ALA A 1 76 ? -4.310 17.801 -16.093 1.00 91.12 76 ALA A CA 1
ATOM 605 C C . ALA A 1 76 ? -4.605 18.879 -15.036 1.00 91.12 76 ALA A C 1
ATOM 607 O O . ALA A 1 76 ? -5.770 19.141 -14.733 1.00 91.12 76 ALA A O 1
ATOM 608 N N . GLY A 1 77 ? -3.563 19.476 -14.437 1.00 88.31 77 GLY A N 1
ATOM 609 C CA . GLY A 1 77 ? -3.685 20.492 -13.384 1.00 88.31 77 GLY A CA 1
ATOM 610 C C . GLY A 1 77 ? -4.378 19.995 -12.109 1.00 88.31 77 GLY A C 1
ATOM 611 O O . GLY A 1 77 ? -4.676 20.785 -11.217 1.00 88.31 77 GLY A O 1
ATOM 612 N N . SER A 1 78 ? -4.658 18.696 -12.031 1.00 83.19 78 SER A N 1
ATOM 613 C CA . SER A 1 78 ? -5.413 18.038 -10.974 1.00 83.19 78 SER A CA 1
ATOM 614 C C . SER A 1 78 ? -4.966 16.582 -10.835 1.00 83.19 78 SER A C 1
ATOM 616 O O . SER A 1 78 ? -4.358 15.998 -11.734 1.00 83.19 78 SER A O 1
ATOM 618 N N . GLU A 1 79 ? -5.223 16.012 -9.663 1.00 82.31 79 GLU A N 1
ATOM 619 C CA . GLU A 1 79 ? -4.928 14.612 -9.363 1.00 82.31 79 GLU A CA 1
ATOM 620 C C . GLU A 1 79 ? -5.921 13.663 -10.062 1.00 82.31 79 GLU A C 1
ATOM 622 O O . GLU A 1 79 ? -7.056 14.064 -10.330 1.00 82.31 79 GLU A O 1
ATOM 627 N N . PRO A 1 80 ? -5.553 12.388 -10.307 1.00 83.94 80 PRO A N 1
ATOM 628 C CA . PRO A 1 80 ? -6.458 11.438 -10.949 1.00 83.94 80 PRO A CA 1
ATOM 629 C C . PRO A 1 80 ? -7.713 11.221 -10.102 1.00 83.94 80 PRO A C 1
ATOM 631 O O . PRO A 1 80 ? -7.629 11.166 -8.869 1.00 83.94 80 PRO A O 1
ATOM 634 N N . ASN A 1 81 ? -8.859 11.038 -10.766 1.00 87.19 81 ASN A N 1
ATOM 635 C CA . ASN A 1 81 ? -10.144 10.747 -10.126 1.00 87.19 81 ASN A CA 1
ATOM 636 C C . ASN A 1 81 ? -10.205 9.294 -9.613 1.00 87.19 81 ASN A C 1
ATOM 638 O O . ASN A 1 81 ? -10.918 8.445 -10.142 1.00 87.19 81 ASN A O 1
ATOM 642 N N . ILE A 1 82 ? -9.377 9.006 -8.614 1.00 90.12 82 ILE A N 1
ATOM 643 C CA . ILE A 1 82 ? -9.253 7.729 -7.915 1.00 90.12 82 ILE A CA 1
ATOM 644 C C . ILE A 1 82 ? -9.219 8.050 -6.425 1.00 90.12 82 ILE A C 1
ATOM 646 O O . ILE A 1 82 ? -8.603 9.030 -6.004 1.00 90.12 82 ILE A O 1
ATOM 650 N N . ASN A 1 83 ? -9.861 7.220 -5.619 1.00 90.88 83 ASN A N 1
ATOM 651 C CA . ASN A 1 83 ? -9.893 7.397 -4.176 1.00 90.88 83 ASN A CA 1
ATOM 652 C C . ASN A 1 83 ? -8.539 7.094 -3.521 1.00 90.88 83 ASN A C 1
ATOM 654 O O . ASN A 1 83 ? -7.711 6.353 -4.061 1.00 90.88 83 ASN A O 1
ATOM 658 N N . TYR A 1 84 ? -8.314 7.650 -2.329 1.00 91.12 84 TYR A N 1
ATOM 659 C CA . TYR A 1 84 ? -7.252 7.143 -1.464 1.00 91.12 84 TYR A CA 1
ATOM 660 C C . TYR A 1 84 ? -7.663 5.771 -0.907 1.00 91.12 84 TYR A C 1
ATOM 662 O O . TYR A 1 84 ? -8.846 5.414 -0.880 1.00 91.12 84 TYR A O 1
ATOM 670 N N . SER A 1 85 ? -6.691 4.975 -0.458 1.00 92.00 85 SER A N 1
ATOM 671 C CA . SER A 1 85 ? -6.967 3.610 0.012 1.00 92.00 85 SER A CA 1
ATOM 672 C C . SER A 1 85 ? -7.889 3.589 1.233 1.00 92.00 85 SER A C 1
ATOM 674 O O . SER A 1 85 ? -8.733 2.707 1.334 1.00 92.00 85 SER A O 1
ATOM 676 N N . GLY A 1 86 ? -7.763 4.577 2.128 1.00 91.00 86 GLY A N 1
ATOM 677 C CA . GLY A 1 86 ? -8.625 4.716 3.302 1.00 91.00 86 GLY A CA 1
ATOM 678 C C . GLY A 1 86 ? -10.081 5.008 2.937 1.00 91.00 86 GLY A C 1
ATOM 679 O O . GLY A 1 86 ? -10.985 4.405 3.510 1.00 91.00 86 GLY A O 1
ATOM 680 N N . ASP A 1 87 ? -10.307 5.874 1.945 1.00 89.75 87 ASP A N 1
ATOM 681 C CA . ASP A 1 87 ? -11.653 6.200 1.451 1.00 89.75 87 ASP A CA 1
ATOM 682 C C . ASP A 1 87 ? -12.322 4.982 0.812 1.00 89.75 87 ASP A C 1
ATOM 684 O O . ASP A 1 87 ? -13.519 4.773 0.955 1.00 89.75 87 ASP A O 1
ATOM 688 N N . SER A 1 88 ? -11.540 4.162 0.106 1.00 91.38 88 SER A N 1
ATOM 689 C CA . SER A 1 88 ? -12.060 3.023 -0.660 1.00 91.38 88 SER A CA 1
ATOM 690 C C . SER A 1 88 ? -12.670 1.933 0.230 1.00 91.38 88 SER A C 1
ATOM 692 O O . SER A 1 88 ? -13.408 1.085 -0.259 1.00 91.38 88 SER A O 1
ATOM 694 N N . ILE A 1 89 ? -12.371 1.950 1.533 1.00 93.00 89 ILE A N 1
ATOM 695 C CA . ILE A 1 89 ? -12.865 0.974 2.512 1.00 93.00 89 ILE A CA 1
ATOM 696 C C . ILE A 1 89 ? -13.702 1.615 3.630 1.00 93.00 89 ILE A C 1
ATOM 698 O O . ILE A 1 89 ? -14.036 0.925 4.595 1.00 93.00 89 ILE A O 1
ATOM 702 N N . SER A 1 90 ? -14.023 2.912 3.546 1.00 91.00 90 SER A N 1
ATOM 703 C CA . SER A 1 90 ? -14.687 3.650 4.633 1.00 91.00 90 SER A CA 1
ATOM 704 C C . SER A 1 90 ? -16.028 3.026 5.019 1.00 91.00 90 SER A C 1
ATOM 706 O O . SER A 1 90 ? -16.237 2.715 6.189 1.00 91.00 90 SER A O 1
ATOM 708 N N . GLU A 1 91 ? -16.881 2.731 4.035 1.00 91.44 91 GLU A N 1
ATOM 709 C CA . GLU A 1 91 ? -18.197 2.114 4.246 1.00 91.44 91 GLU A CA 1
ATOM 710 C C . GLU A 1 91 ? -18.086 0.758 4.960 1.00 91.44 91 GLU A C 1
ATOM 712 O O . GLU A 1 91 ? -18.831 0.465 5.899 1.00 91.44 91 GLU A O 1
ATOM 717 N N . LEU A 1 92 ? -17.105 -0.065 4.567 1.00 92.81 92 LEU A N 1
ATOM 718 C CA . LEU A 1 92 ? -16.857 -1.360 5.199 1.00 92.81 92 LEU A CA 1
ATOM 719 C C . LEU A 1 92 ? -16.444 -1.183 6.666 1.00 92.81 92 LEU A C 1
ATOM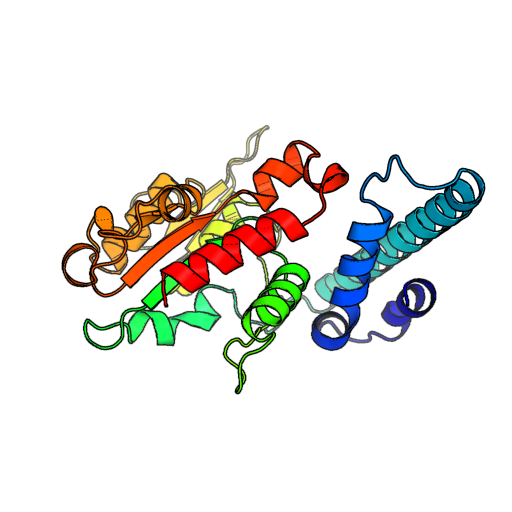 721 O O . LEU A 1 92 ? -16.978 -1.861 7.544 1.00 92.81 92 LEU A O 1
ATOM 725 N N . VAL A 1 93 ? -15.531 -0.250 6.941 1.00 94.56 93 VAL A N 1
ATOM 726 C CA . VAL A 1 93 ? -15.046 0.051 8.295 1.00 94.56 93 VAL A CA 1
ATOM 727 C C . VAL A 1 93 ? -16.163 0.610 9.183 1.00 94.56 93 VAL A C 1
ATOM 729 O O . VAL A 1 93 ? -16.284 0.210 10.343 1.00 94.56 93 VAL A O 1
ATOM 732 N N . GLU A 1 94 ? -17.015 1.484 8.653 1.00 92.25 94 GLU A N 1
ATOM 733 C CA . GLU A 1 94 ? -18.158 2.058 9.373 1.00 92.25 94 GLU A CA 1
ATOM 734 C C . GLU A 1 94 ? -19.232 1.010 9.689 1.00 92.25 94 GLU A C 1
ATOM 736 O O . GLU A 1 94 ? -19.800 1.007 10.787 1.00 92.25 94 GLU A O 1
ATOM 741 N N . SER A 1 95 ? -19.451 0.064 8.772 1.00 92.50 95 SER A N 1
ATOM 742 C CA . SER A 1 95 ? -20.398 -1.044 8.945 1.00 92.50 95 SER A CA 1
ATOM 743 C C . SER A 1 95 ? -19.937 -2.117 9.945 1.00 92.50 95 SER A C 1
ATOM 745 O O . SER A 1 95 ? -20.721 -3.000 10.316 1.00 92.50 95 SER A O 1
ATOM 747 N N . ALA A 1 96 ? -18.687 -2.044 10.426 1.00 92.81 96 ALA A N 1
ATOM 748 C CA . ALA A 1 96 ? -18.112 -3.025 11.337 1.00 92.81 96 ALA A CA 1
ATOM 749 C C . ALA A 1 96 ? -18.969 -3.195 12.602 1.00 92.81 96 ALA A C 1
ATOM 751 O O . ALA A 1 96 ? -19.323 -2.232 13.300 1.00 92.81 96 ALA A O 1
ATOM 752 N N . SER A 1 97 ? -19.275 -4.447 12.938 1.00 90.44 97 SER A N 1
ATOM 753 C CA . SER A 1 97 ? -20.131 -4.823 14.067 1.00 90.44 97 SER A CA 1
ATOM 754 C C . SER A 1 97 ? -19.598 -6.062 14.780 1.00 90.44 97 SER A C 1
ATOM 756 O O . SER A 1 97 ? -18.689 -6.733 14.313 1.00 90.44 97 SER A O 1
ATOM 758 N N . THR A 1 98 ? -20.159 -6.400 15.939 1.00 86.00 98 THR A N 1
ATOM 759 C CA . THR A 1 98 ? -19.765 -7.627 16.651 1.00 86.00 98 THR A CA 1
ATOM 760 C C . THR A 1 98 ? -20.164 -8.906 15.912 1.00 86.00 98 THR A C 1
ATOM 762 O O . THR A 1 98 ? -19.579 -9.951 16.176 1.00 86.00 98 THR A O 1
ATOM 765 N N . ARG A 1 99 ? -21.154 -8.838 15.008 1.00 86.94 99 ARG A N 1
ATOM 766 C CA . ARG A 1 99 ? -21.572 -9.964 14.155 1.00 86.94 99 ARG A CA 1
ATOM 767 C C . ARG A 1 99 ? -20.740 -10.058 12.880 1.00 86.94 99 ARG A C 1
ATOM 769 O O . ARG A 1 99 ? -20.450 -11.162 12.445 1.00 86.94 99 ARG A O 1
ATOM 776 N N . ASN A 1 100 ? -20.348 -8.906 12.339 1.00 89.00 100 ASN A N 1
ATOM 777 C CA . ASN A 1 100 ? -19.504 -8.775 11.155 1.00 89.00 100 ASN A CA 1
ATOM 778 C C . ASN A 1 100 ? -18.277 -7.926 11.526 1.00 89.00 100 ASN A C 1
ATOM 780 O O . ASN A 1 100 ? -18.275 -6.715 11.275 1.00 89.00 100 ASN A O 1
ATOM 784 N N . PRO A 1 101 ? -17.293 -8.516 12.225 1.00 90.69 101 PRO A N 1
ATOM 785 C CA . PRO A 1 101 ? -16.078 -7.814 12.605 1.00 90.69 101 PRO A CA 1
ATOM 786 C C . PRO A 1 101 ? -15.209 -7.541 11.374 1.00 90.69 101 PRO A C 1
ATOM 788 O O . PRO A 1 101 ? -15.181 -8.333 10.434 1.00 90.69 101 PRO A O 1
ATOM 791 N N . VAL A 1 102 ? -14.479 -6.427 11.395 1.00 93.88 102 VAL A N 1
ATOM 792 C CA . VAL A 1 102 ? -13.597 -6.009 10.299 1.00 93.88 102 VAL A CA 1
ATOM 793 C C . VAL A 1 102 ? -12.163 -5.902 10.804 1.00 93.88 102 VAL A C 1
ATOM 795 O O . VAL A 1 102 ? -11.899 -5.304 11.848 1.00 93.88 102 VAL A O 1
ATOM 798 N N . ALA A 1 103 ? -11.228 -6.466 10.044 1.00 93.75 103 ALA A N 1
ATOM 799 C CA . ALA A 1 103 ? -9.798 -6.297 10.261 1.00 93.75 103 ALA A CA 1
ATOM 800 C C . ALA A 1 103 ? -9.213 -5.476 9.104 1.00 93.75 103 ALA A C 1
ATOM 802 O O . ALA A 1 103 ? -9.390 -5.832 7.940 1.00 93.75 103 ALA A O 1
ATOM 803 N N . VAL A 1 104 ? -8.519 -4.384 9.419 1.00 95.88 104 VAL A N 1
ATOM 804 C CA . VAL A 1 104 ? -7.902 -3.477 8.447 1.00 95.88 104 VAL A CA 1
ATOM 805 C C . VAL A 1 104 ? -6.390 -3.626 8.524 1.00 95.88 104 VAL A C 1
ATOM 807 O O . VAL A 1 104 ? -5.780 -3.299 9.543 1.00 95.88 104 VAL A O 1
ATOM 810 N N . LEU A 1 105 ? -5.781 -4.105 7.443 1.00 96.06 105 LEU A N 1
ATOM 811 C CA . LEU A 1 105 ? -4.329 -4.153 7.300 1.00 96.06 105 LEU A CA 1
ATOM 812 C C . LEU A 1 105 ? -3.854 -2.839 6.672 1.00 96.06 105 LEU A C 1
ATOM 814 O O . LEU A 1 105 ? -4.255 -2.493 5.565 1.00 96.06 105 LEU A O 1
ATOM 818 N N . VAL A 1 106 ? -2.989 -2.118 7.377 1.00 96.00 106 VAL A N 1
ATOM 819 C CA . VAL A 1 106 ? -2.374 -0.865 6.932 1.00 96.00 106 VAL A CA 1
ATOM 820 C C . VAL A 1 106 ? -0.895 -1.140 6.672 1.00 96.00 106 VAL A C 1
ATOM 822 O O . VAL A 1 106 ? -0.106 -1.276 7.611 1.00 96.00 106 VAL A O 1
ATOM 825 N N . LEU A 1 107 ? -0.538 -1.276 5.396 1.00 95.50 107 LEU A N 1
ATOM 826 C CA . LEU A 1 107 ? 0.764 -1.777 4.953 1.00 95.50 107 LEU A CA 1
ATOM 827 C C . LEU A 1 107 ? 1.575 -0.667 4.273 1.00 95.50 107 LEU A C 1
ATOM 829 O O . LEU A 1 107 ? 1.148 -0.110 3.262 1.00 95.50 107 LEU A O 1
ATOM 833 N N . ASP A 1 108 ? 2.745 -0.358 4.826 1.00 94.88 108 ASP A N 1
ATOM 834 C CA . ASP A 1 108 ? 3.650 0.659 4.288 1.00 94.88 108 ASP A CA 1
ATOM 835 C C . ASP A 1 108 ? 4.348 0.183 3.008 1.00 94.88 108 ASP A C 1
ATOM 837 O O . ASP A 1 108 ? 4.693 -0.994 2.877 1.00 94.88 108 ASP A O 1
ATOM 841 N N . ALA A 1 109 ? 4.545 1.100 2.058 1.00 92.88 109 ALA A N 1
ATOM 842 C CA . ALA A 1 109 ? 5.096 0.834 0.724 1.00 92.88 109 ALA A CA 1
ATOM 843 C C . ALA A 1 109 ? 4.408 -0.319 -0.056 1.00 92.88 109 ALA A C 1
ATOM 845 O O . ALA A 1 109 ? 5.002 -0.909 -0.965 1.00 92.88 109 ALA A O 1
ATOM 846 N N . PHE A 1 110 ? 3.145 -0.640 0.256 1.00 94.81 110 PHE A N 1
ATOM 847 C CA . PHE A 1 110 ? 2.420 -1.750 -0.365 1.00 94.81 110 PHE A CA 1
ATOM 848 C C . PHE A 1 110 ? 1.800 -1.355 -1.711 1.00 94.81 110 PHE A C 1
ATOM 850 O O . PHE A 1 110 ? 0.682 -0.854 -1.811 1.00 94.81 110 PHE A O 1
ATOM 857 N N . ARG A 1 111 ? 2.580 -1.557 -2.771 1.00 93.50 111 ARG A N 1
ATOM 858 C CA . ARG A 1 111 ? 2.239 -1.196 -4.150 1.00 93.50 111 ARG A CA 1
ATOM 859 C C . ARG A 1 111 ? 1.095 -2.039 -4.725 1.00 93.50 111 ARG A C 1
ATOM 861 O O . ARG A 1 111 ? 0.869 -3.182 -4.335 1.00 93.50 111 ARG A O 1
ATOM 868 N N . PHE A 1 112 ? 0.433 -1.506 -5.750 1.00 95.44 112 PHE A N 1
ATOM 869 C CA . PHE A 1 112 ? -0.679 -2.173 -6.435 1.00 95.44 112 PHE A CA 1
ATOM 870 C C . PHE A 1 112 ? -0.310 -3.558 -7.003 1.00 95.44 112 PHE A C 1
ATOM 872 O O . PHE A 1 112 ? -1.099 -4.494 -6.894 1.00 95.44 112 PHE A O 1
ATOM 879 N N . ASP A 1 113 ? 0.895 -3.730 -7.564 1.00 95.88 113 ASP A N 1
ATOM 880 C CA . ASP A 1 113 ? 1.340 -5.032 -8.084 1.00 95.88 113 ASP A CA 1
ATOM 881 C C . ASP A 1 113 ? 1.456 -6.102 -6.985 1.00 95.88 113 ASP A C 1
ATOM 883 O O . ASP A 1 113 ? 1.143 -7.270 -7.228 1.00 95.88 113 ASP A O 1
ATOM 887 N N . LEU A 1 114 ? 1.824 -5.701 -5.763 1.00 95.75 114 LEU A N 1
ATOM 888 C CA . LEU A 1 114 ? 1.843 -6.572 -4.588 1.00 95.75 114 LEU A CA 1
ATOM 889 C C . LEU A 1 114 ? 0.422 -6.960 -4.169 1.00 95.75 114 LEU A C 1
ATOM 891 O O . LEU A 1 114 ? 0.180 -8.128 -3.874 1.00 95.75 114 LEU A O 1
ATOM 895 N N . GLY A 1 115 ? -0.530 -6.023 -4.225 1.00 96.62 115 GLY A N 1
ATOM 896 C CA . GLY A 1 115 ? -1.954 -6.300 -4.006 1.00 96.62 115 GLY A CA 1
ATOM 897 C C . GLY A 1 115 ? -2.516 -7.323 -4.997 1.00 96.62 115 GLY A C 1
ATOM 898 O O . GLY A 1 115 ? -3.142 -8.300 -4.587 1.00 96.62 115 GLY A O 1
ATOM 899 N N . MET A 1 116 ? -2.209 -7.169 -6.289 1.00 97.56 116 MET A N 1
ATOM 900 C CA . MET A 1 116 ? -2.594 -8.134 -7.330 1.00 97.56 116 MET A CA 1
ATOM 901 C C . MET A 1 116 ? -2.023 -9.532 -7.063 1.00 97.56 116 MET A C 1
ATOM 903 O O . MET A 1 116 ? -2.732 -10.531 -7.200 1.00 97.56 116 MET A O 1
ATOM 907 N N . ARG A 1 117 ? -0.752 -9.620 -6.651 1.00 96.31 117 ARG A N 1
ATOM 908 C CA . ARG A 1 117 ? -0.098 -10.895 -6.306 1.00 96.31 117 ARG A CA 1
ATOM 909 C C . ARG A 1 117 ? -0.699 -11.525 -5.050 1.00 96.31 117 ARG A C 1
ATOM 911 O O . ARG A 1 117 ? -0.978 -12.720 -5.061 1.00 96.31 117 ARG A O 1
ATOM 918 N N . LEU A 1 118 ? -0.941 -10.737 -4.001 1.00 97.00 118 LEU A N 1
ATOM 919 C CA . LEU A 1 118 ? -1.560 -11.207 -2.760 1.00 97.00 118 LEU A CA 1
ATOM 920 C C . LEU A 1 118 ? -2.978 -11.731 -3.003 1.00 97.00 118 LEU A C 1
ATOM 922 O O . LEU A 1 118 ? -3.319 -12.804 -2.515 1.00 97.00 118 LEU A O 1
ATOM 926 N N . SER A 1 119 ? -3.778 -11.021 -3.802 1.00 96.69 119 SER A N 1
ATOM 927 C CA . SER A 1 119 ? -5.106 -11.494 -4.208 1.00 96.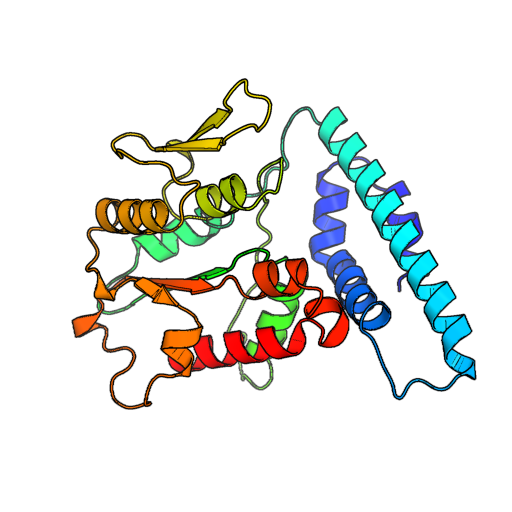69 119 SER A CA 1
ATOM 928 C C . SER A 1 119 ? -5.020 -12.816 -4.975 1.00 96.69 119 SER A C 1
ATOM 930 O O . SER A 1 119 ? -5.776 -13.748 -4.705 1.00 96.69 119 SER A O 1
ATOM 932 N N . GLY A 1 120 ? -4.023 -12.957 -5.857 1.00 95.94 120 GLY A N 1
ATOM 933 C CA . GLY A 1 120 ? -3.717 -14.229 -6.511 1.00 95.94 120 GLY A CA 1
ATOM 934 C C . GLY A 1 120 ? -3.443 -15.366 -5.521 1.00 95.94 120 GLY A C 1
ATOM 935 O O . GLY A 1 120 ? -3.967 -16.460 -5.706 1.00 95.94 120 GLY A O 1
ATOM 936 N N . LEU A 1 121 ? -2.676 -15.115 -4.452 1.00 95.81 121 LEU A N 1
ATOM 937 C CA . LEU A 1 121 ? -2.407 -16.109 -3.402 1.00 95.81 121 LEU A CA 1
ATOM 938 C C . LEU A 1 121 ? -3.661 -16.482 -2.603 1.00 95.81 121 LEU A C 1
ATOM 940 O O . LEU A 1 121 ? -3.847 -17.659 -2.305 1.00 95.81 121 LEU A O 1
ATOM 944 N N . ILE A 1 122 ? -4.508 -15.504 -2.273 1.00 95.62 122 ILE A N 1
ATOM 945 C CA . ILE A 1 122 ? -5.743 -15.714 -1.502 1.00 95.62 122 ILE A CA 1
ATOM 946 C C . ILE A 1 122 ? -6.763 -16.521 -2.309 1.00 95.62 122 ILE A C 1
ATOM 948 O O . ILE A 1 122 ? -7.386 -17.431 -1.771 1.00 95.62 122 ILE A O 1
ATOM 952 N N . ASN A 1 123 ? -6.932 -16.193 -3.590 1.00 95.75 123 ASN A N 1
ATOM 953 C CA . ASN A 1 123 ? -7.900 -16.848 -4.467 1.00 95.75 123 ASN A CA 1
ATOM 954 C C . ASN A 1 123 ? -7.425 -18.224 -4.960 1.00 95.75 123 ASN A C 1
ATOM 956 O O . ASN A 1 123 ? -8.232 -19.028 -5.428 1.00 95.75 123 ASN A O 1
ATOM 960 N N . ASN A 1 124 ? -6.124 -18.518 -4.881 1.00 94.50 124 ASN A N 1
ATOM 961 C CA . ASN A 1 124 ? -5.579 -19.780 -5.362 1.00 94.50 124 ASN A CA 1
ATOM 962 C C . ASN A 1 124 ? -6.133 -20.977 -4.570 1.00 94.50 124 ASN A C 1
ATOM 964 O O . ASN A 1 124 ? -5.870 -21.133 -3.379 1.00 94.50 124 ASN A O 1
ATOM 968 N N . GLY A 1 125 ? -6.855 -21.861 -5.261 1.00 87.25 125 GLY A N 1
ATOM 969 C CA . GLY A 1 125 ? -7.462 -23.055 -4.667 1.00 87.25 125 GLY A CA 1
ATOM 970 C C . GLY A 1 125 ? -8.784 -22.808 -3.932 1.00 87.25 125 GLY A C 1
ATOM 971 O O . GLY A 1 125 ? -9.336 -23.751 -3.368 1.00 87.25 125 GLY A O 1
ATOM 972 N N . GLU A 1 126 ? -9.318 -21.584 -3.946 1.00 91.19 126 GLU A N 1
ATOM 973 C CA . GLU A 1 126 ? -10.660 -21.296 -3.435 1.00 91.19 126 GLU A CA 1
ATOM 974 C C . GLU A 1 126 ? -11.725 -21.611 -4.508 1.00 91.19 126 GLU A C 1
ATOM 976 O O . GLU A 1 126 ? -11.509 -21.362 -5.695 1.00 91.19 126 GLU A O 1
ATOM 981 N N . PRO A 1 127 ? -12.896 -22.151 -4.121 1.00 89.69 127 PRO A N 1
ATOM 982 C CA . PRO A 1 127 ? -13.960 -22.503 -5.067 1.00 89.69 127 PRO A CA 1
ATOM 983 C C . PRO A 1 127 ? -14.673 -21.278 -5.660 1.00 89.69 127 PRO A C 1
ATOM 985 O O . PRO A 1 127 ? -15.380 -21.398 -6.657 1.00 89.69 127 PRO A O 1
ATOM 988 N N . VAL A 1 128 ? -14.522 -20.116 -5.022 1.00 92.44 128 VAL A N 1
ATOM 989 C CA . VAL A 1 128 ? -15.089 -18.824 -5.421 1.00 92.44 128 VAL A CA 1
ATOM 990 C C . VAL A 1 128 ? -14.066 -17.728 -5.140 1.00 92.44 128 VAL A C 1
ATOM 992 O O . VAL A 1 128 ? -13.215 -17.893 -4.267 1.00 92.44 128 VAL A O 1
ATOM 995 N N . GLU A 1 129 ? -14.165 -16.601 -5.843 1.00 93.12 129 GLU A N 1
ATOM 996 C CA . GLU A 1 129 ? -13.320 -15.434 -5.582 1.00 93.12 129 GLU A CA 1
ATOM 997 C C . GLU A 1 129 ? -13.546 -14.916 -4.150 1.00 93.12 129 GLU A C 1
ATOM 999 O O . GLU A 1 129 ? -14.679 -14.702 -3.711 1.00 93.12 129 GLU A O 1
ATOM 1004 N N . ARG A 1 130 ? -12.455 -14.774 -3.392 1.00 93.38 130 ARG A N 1
ATOM 1005 C CA . ARG A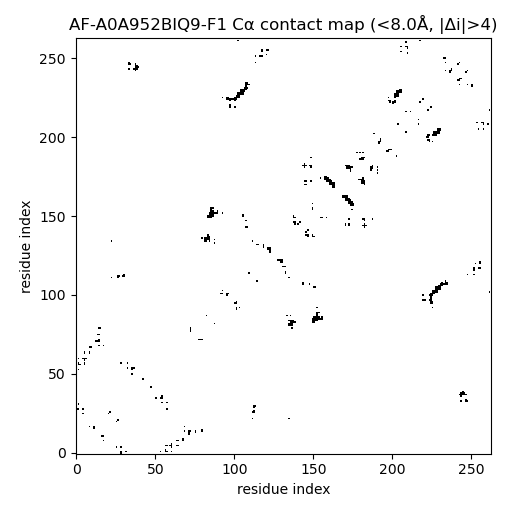 1 130 ? -12.433 -14.337 -1.987 1.00 93.38 130 ARG A CA 1
ATOM 1006 C C . ARG A 1 130 ? -11.795 -12.968 -1.797 1.00 93.38 130 ARG A C 1
ATOM 1008 O O . ARG A 1 130 ? -12.012 -12.354 -0.756 1.00 93.38 130 ARG A O 1
ATOM 1015 N N . SER A 1 131 ? -11.004 -12.506 -2.760 1.00 94.94 131 SER A N 1
ATOM 1016 C CA . SER A 1 131 ? -10.355 -11.200 -2.728 1.00 94.94 131 SER A CA 1
ATOM 1017 C C . SER A 1 131 ? -10.468 -10.483 -4.063 1.00 94.94 131 SER A C 1
ATOM 1019 O O . SER A 1 131 ? -10.235 -11.072 -5.117 1.00 94.94 131 SER A O 1
ATOM 1021 N N . ILE A 1 132 ? -10.741 -9.186 -3.977 1.00 93.94 132 ILE A N 1
ATOM 1022 C CA . ILE A 1 132 ? -10.719 -8.232 -5.085 1.00 93.94 132 ILE A CA 1
ATOM 1023 C C . ILE A 1 132 ? -9.623 -7.193 -4.830 1.00 93.94 132 ILE A C 1
ATOM 1025 O O . ILE A 1 132 ? -9.163 -7.036 -3.697 1.00 93.94 132 ILE A O 1
ATOM 1029 N N . VAL A 1 133 ? -9.175 -6.513 -5.884 1.00 95.56 133 VAL A N 1
ATOM 1030 C CA . VAL A 1 133 ? -8.164 -5.453 -5.788 1.00 95.56 133 VAL A CA 1
ATOM 1031 C C . VAL A 1 133 ? -8.675 -4.230 -6.521 1.00 95.56 133 VAL A C 1
ATOM 1033 O O . VAL A 1 133 ? -8.779 -4.242 -7.747 1.00 95.56 133 VAL A O 1
ATOM 1036 N N . ASP A 1 134 ? -8.917 -3.169 -5.762 1.00 94.12 134 ASP A N 1
ATOM 1037 C CA . ASP A 1 134 ? -9.264 -1.864 -6.301 1.00 94.12 134 ASP A CA 1
ATOM 1038 C C . ASP A 1 134 ? -8.039 -0.951 -6.313 1.00 94.12 134 ASP A C 1
ATOM 1040 O O . ASP A 1 134 ? -7.192 -0.971 -5.415 1.00 94.12 134 ASP A O 1
ATOM 1044 N N . ALA A 1 135 ? -7.920 -0.153 -7.371 1.00 94.44 135 ALA A N 1
ATOM 1045 C CA . ALA A 1 135 ? -6.850 0.822 -7.477 1.00 94.44 135 ALA A CA 1
ATOM 1046 C C . ALA A 1 135 ? -7.134 2.008 -6.555 1.00 94.44 135 ALA A C 1
ATOM 1048 O O . ALA A 1 135 ? -8.197 2.618 -6.624 1.00 94.44 135 ALA A O 1
ATOM 1049 N N . ALA A 1 136 ? -6.142 2.366 -5.748 1.00 93.31 136 ALA A N 1
ATOM 1050 C CA . ALA A 1 136 ? -6.154 3.559 -4.920 1.00 93.31 136 ALA A CA 1
ATOM 1051 C C . ALA A 1 136 ? -4.937 4.422 -5.249 1.00 93.31 136 ALA A C 1
ATOM 1053 O O . ALA A 1 136 ? -3.857 3.906 -5.556 1.00 93.31 136 ALA A O 1
ATOM 1054 N N . ARG A 1 137 ? -5.099 5.744 -5.185 1.00 89.88 137 ARG A N 1
ATOM 1055 C CA . ARG A 1 137 ? -3.986 6.673 -5.393 1.00 89.88 137 ARG A CA 1
ATOM 1056 C C . ARG A 1 137 ? -3.201 6.893 -4.102 1.00 89.88 137 ARG A C 1
ATOM 1058 O O . ARG A 1 137 ? -3.759 6.891 -3.007 1.00 89.88 137 ARG A O 1
ATOM 1065 N N . SER A 1 138 ? -1.904 7.138 -4.257 1.00 88.25 138 SER A N 1
ATOM 1066 C CA . SER A 1 138 ? -1.047 7.697 -3.209 1.00 88.25 138 SER A CA 1
ATOM 1067 C C . SER A 1 138 ? -1.018 9.222 -3.340 1.00 88.25 138 SER A C 1
ATOM 1069 O O . SER A 1 138 ? -1.097 9.721 -4.464 1.00 88.25 138 SER A O 1
ATOM 1071 N N . PRO A 1 139 ? -0.852 9.973 -2.238 1.00 87.69 139 PRO A N 1
ATOM 1072 C CA . PRO A 1 139 ? -0.597 11.409 -2.317 1.00 87.69 139 PRO A CA 1
ATOM 1073 C C . PRO A 1 139 ? 0.725 11.715 -3.022 1.00 87.69 139 PRO A C 1
ATOM 1075 O O . PRO A 1 139 ? 1.635 10.879 -3.037 1.00 87.69 139 PRO A O 1
ATOM 1078 N N . LEU A 1 140 ? 0.833 12.934 -3.555 1.00 85.06 140 LEU A N 1
ATOM 1079 C CA . LEU A 1 140 ? 2.068 13.498 -4.094 1.00 85.06 140 LEU A CA 1
ATOM 1080 C C . LEU A 1 140 ? 2.579 14.623 -3.167 1.00 85.06 140 LEU A C 1
ATOM 1082 O O . LEU A 1 140 ? 1.837 15.568 -2.903 1.00 85.06 140 LEU A O 1
ATOM 1086 N N . PRO A 1 141 ? 3.832 14.562 -2.672 1.00 86.75 141 PRO A N 1
ATOM 1087 C CA . PRO A 1 141 ? 4.815 13.498 -2.884 1.00 86.75 141 PRO A CA 1
ATOM 1088 C C . PRO A 1 141 ? 4.446 12.194 -2.152 1.00 86.75 141 PRO A C 1
ATOM 1090 O O . PRO A 1 141 ? 3.926 12.216 -1.035 1.00 86.75 141 PRO A O 1
ATOM 1093 N N . SER A 1 142 ? 4.769 11.052 -2.766 1.00 88.81 142 SER A N 1
ATOM 1094 C CA . SER A 1 142 ? 4.464 9.707 -2.254 1.00 88.81 142 SER A CA 1
ATOM 1095 C C . SER A 1 142 ? 5.482 9.250 -1.205 1.00 88.81 142 SER A C 1
ATOM 1097 O O . SER A 1 142 ? 6.240 8.304 -1.416 1.00 88.81 142 SER A O 1
ATOM 1099 N N . ILE A 1 143 ? 5.542 9.975 -0.091 1.00 90.50 143 ILE A N 1
ATOM 1100 C CA . ILE A 1 143 ? 6.432 9.686 1.038 1.00 90.50 143 ILE A CA 1
ATOM 1101 C C . ILE A 1 143 ? 5.648 9.115 2.217 1.00 90.50 143 ILE A C 1
ATOM 1103 O O . ILE A 1 143 ? 4.497 9.493 2.443 1.00 90.50 143 ILE A O 1
ATOM 1107 N N . THR A 1 144 ? 6.299 8.270 3.016 1.00 91.62 144 THR A N 1
ATOM 1108 C CA . THR A 1 144 ? 5.696 7.564 4.155 1.00 91.62 144 THR A CA 1
ATOM 1109 C C . THR A 1 144 ? 4.878 8.458 5.095 1.00 91.62 144 THR A C 1
ATOM 1111 O O . THR A 1 144 ? 3.739 8.092 5.390 1.00 91.62 144 THR A O 1
ATOM 1114 N N . PRO A 1 145 ? 5.353 9.647 5.539 1.00 91.69 145 PRO A N 1
ATOM 1115 C CA . PRO A 1 145 ? 4.581 10.480 6.466 1.00 91.69 145 PRO A CA 1
ATOM 1116 C C . PRO A 1 145 ? 3.219 10.920 5.919 1.00 91.69 145 PRO A C 1
ATOM 1118 O O . PRO A 1 145 ? 2.246 10.963 6.666 1.00 91.69 145 PRO A O 1
ATOM 1121 N N . ILE A 1 146 ? 3.150 11.246 4.625 1.00 91.00 146 ILE A N 1
ATOM 1122 C CA . ILE A 1 146 ? 1.922 11.724 3.981 1.00 91.00 146 ILE A CA 1
ATOM 1123 C C . ILE A 1 146 ? 1.066 10.530 3.548 1.00 91.00 146 ILE A C 1
ATOM 1125 O O . ILE A 1 146 ? -0.124 10.479 3.860 1.00 91.00 146 ILE A O 1
ATOM 1129 N N . GLY A 1 147 ? 1.679 9.550 2.878 1.00 92.06 147 GLY A N 1
ATOM 1130 C CA . GLY A 1 147 ? 1.013 8.347 2.382 1.00 92.06 147 GLY A CA 1
ATOM 1131 C C . GLY A 1 147 ? 0.304 7.589 3.493 1.00 92.06 147 GLY A C 1
ATOM 1132 O O . GLY A 1 147 ? -0.891 7.326 3.392 1.00 92.06 147 GLY A O 1
ATOM 1133 N N . MET A 1 148 ? 0.998 7.333 4.602 1.00 93.56 148 MET A N 1
ATOM 1134 C CA . MET A 1 148 ? 0.426 6.566 5.705 1.00 93.56 148 MET A CA 1
ATOM 1135 C C . MET A 1 148 ? -0.587 7.339 6.556 1.00 93.56 148 MET A C 1
ATOM 1137 O O . MET A 1 148 ? -1.284 6.734 7.369 1.00 93.56 148 MET A O 1
ATOM 1141 N N . ALA A 1 149 ? -0.649 8.665 6.428 1.00 92.19 149 ALA A N 1
ATOM 1142 C CA . ALA A 1 149 ? -1.698 9.460 7.054 1.00 92.19 149 ALA A CA 1
ATOM 1143 C C . ALA A 1 149 ? -2.974 9.458 6.198 1.00 92.19 149 ALA A C 1
ATOM 1145 O O . ALA A 1 149 ? -4.063 9.269 6.731 1.00 92.19 149 ALA A O 1
ATOM 1146 N N . LEU A 1 150 ? -2.835 9.605 4.876 1.00 89.81 150 LEU A N 1
ATOM 1147 C CA . LEU A 1 150 ? -3.956 9.608 3.927 1.00 89.81 150 LEU A CA 1
ATOM 1148 C C . LEU A 1 150 ? -4.468 8.204 3.568 1.00 89.81 150 LEU A C 1
ATOM 1150 O O . LEU A 1 150 ? -5.537 8.075 2.978 1.00 89.81 150 LEU A O 1
ATOM 1154 N N . CYS A 1 151 ? -3.750 7.142 3.940 1.00 91.88 151 CYS A N 1
ATOM 1155 C CA . CYS A 1 151 ? -4.230 5.769 3.782 1.00 91.88 151 CYS A CA 1
ATOM 1156 C C . CYS A 1 151 ? -5.225 5.341 4.876 1.00 91.88 151 CYS A C 1
ATOM 1158 O O . CYS A 1 151 ? -5.766 4.238 4.797 1.00 91.88 151 CYS A O 1
ATOM 1160 N N . LEU A 1 152 ? -5.419 6.154 5.921 1.00 92.75 152 LEU A N 1
ATOM 1161 C CA . LEU A 1 152 ? -6.285 5.823 7.050 1.00 92.75 152 LEU A CA 1
ATOM 1162 C C . LEU A 1 152 ? -7.764 6.047 6.689 1.00 92.75 152 LEU A C 1
ATOM 1164 O O . LEU A 1 152 ? -8.096 7.097 6.136 1.00 92.75 152 LEU A O 1
ATOM 1168 N N . PRO A 1 153 ? -8.662 5.097 7.006 1.00 92.38 153 PRO A N 1
ATOM 1169 C CA . PRO A 1 153 ? -10.080 5.238 6.698 1.00 92.38 153 PRO A CA 1
ATOM 1170 C C . PRO A 1 153 ? -10.729 6.353 7.525 1.00 92.38 153 PRO A C 1
ATOM 1172 O O . PRO A 1 153 ? -10.389 6.538 8.693 1.00 92.38 153 PRO A O 1
ATOM 1175 N N . GLY A 1 154 ? -11.665 7.078 6.904 1.00 84.88 154 GLY A N 1
ATOM 1176 C CA . GLY A 1 154 ? -12.529 8.058 7.575 1.00 84.88 154 GLY A CA 1
ATOM 1177 C C . GLY A 1 154 ? -11.884 9.400 7.939 1.00 84.88 154 GLY A C 1
ATOM 1178 O O . GLY A 1 154 ? -12.496 10.164 8.674 1.00 84.88 154 GLY A O 1
ATOM 1179 N N . LEU A 1 155 ? -10.663 9.701 7.468 1.00 81.00 155 LEU A N 1
ATOM 1180 C CA . LEU A 1 155 ? -9.926 10.903 7.903 1.00 81.00 155 LEU A CA 1
ATOM 1181 C C . LEU A 1 155 ? -9.646 11.940 6.806 1.00 81.00 155 LEU A C 1
ATOM 1183 O O . LEU A 1 155 ? -9.241 13.053 7.129 1.00 81.00 155 LEU A O 1
ATOM 1187 N N . LYS A 1 156 ? -9.823 11.614 5.522 1.00 71.12 156 LYS A N 1
ATOM 1188 C CA . LYS A 1 156 ? -9.333 12.439 4.402 1.00 71.12 156 LYS A CA 1
ATOM 1189 C C . LYS A 1 156 ? -9.789 13.893 4.437 1.00 71.12 156 LYS A C 1
ATOM 1191 O O . LYS A 1 156 ? -8.943 14.777 4.320 1.00 71.12 156 LYS A O 1
ATOM 1196 N N . ASP A 1 157 ? -11.091 14.132 4.574 1.00 69.69 157 ASP A N 1
ATOM 1197 C CA . ASP A 1 157 ? -11.667 15.478 4.431 1.00 69.69 157 ASP A CA 1
ATOM 1198 C C . ASP A 1 157 ? -11.229 16.433 5.555 1.00 69.69 157 ASP A C 1
ATOM 1200 O O . ASP A 1 157 ? -11.400 17.648 5.472 1.00 69.69 157 ASP A O 1
ATOM 1204 N N . GLU A 1 158 ? -10.586 15.891 6.587 1.00 75.00 158 GLU A N 1
ATOM 1205 C CA . GLU A 1 158 ? -10.121 16.616 7.759 1.00 75.00 158 GLU A CA 1
ATOM 1206 C C . GLU A 1 158 ? -8.591 16.797 7.778 1.00 75.00 158 GLU A C 1
ATOM 1208 O O . GLU A 1 158 ? -8.067 17.523 8.631 1.00 75.00 158 GLU A O 1
ATOM 1213 N N . VAL A 1 159 ? -7.853 16.167 6.851 1.00 82.38 159 VAL A N 1
ATOM 1214 C CA . VAL A 1 159 ? -6.383 16.185 6.832 1.00 82.38 159 VAL A CA 1
ATOM 1215 C C . VAL A 1 159 ? -5.845 17.506 6.279 1.00 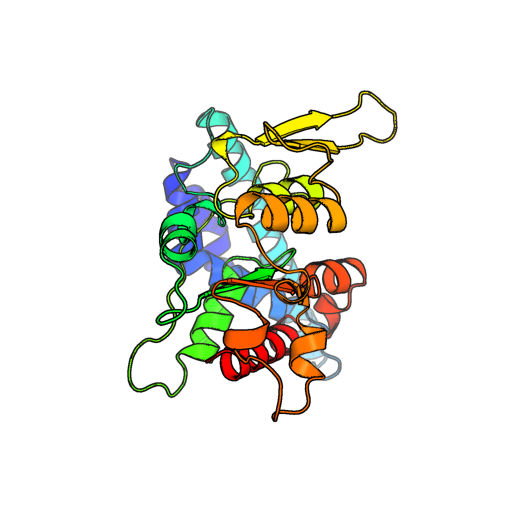82.38 159 VAL A C 1
ATOM 1217 O O . VAL A 1 159 ? -6.037 17.871 5.122 1.00 82.38 159 VAL A O 1
ATOM 1220 N N . LYS A 1 160 ? -5.058 18.199 7.104 1.00 87.12 160 LYS A N 1
ATOM 1221 C CA . LYS A 1 160 ? -4.291 19.398 6.744 1.00 87.12 160 LYS A CA 1
ATOM 1222 C C . LYS A 1 160 ? -2.802 19.085 6.805 1.00 87.12 160 LYS A C 1
ATOM 1224 O O . LYS A 1 160 ? -2.303 18.648 7.843 1.00 87.12 160 LYS A O 1
ATOM 1229 N N . ILE A 1 161 ? -2.091 19.354 5.711 1.00 87.38 161 ILE A N 1
ATOM 1230 C CA . ILE A 1 161 ? -0.645 19.135 5.590 1.00 87.38 161 ILE A CA 1
ATOM 1231 C C . ILE A 1 161 ? 0.074 20.482 5.697 1.00 87.38 161 ILE A C 1
ATOM 1233 O O . ILE A 1 161 ? -0.244 21.430 4.982 1.00 87.38 161 ILE A O 1
ATOM 1237 N N . LYS A 1 162 ? 1.063 20.562 6.587 1.00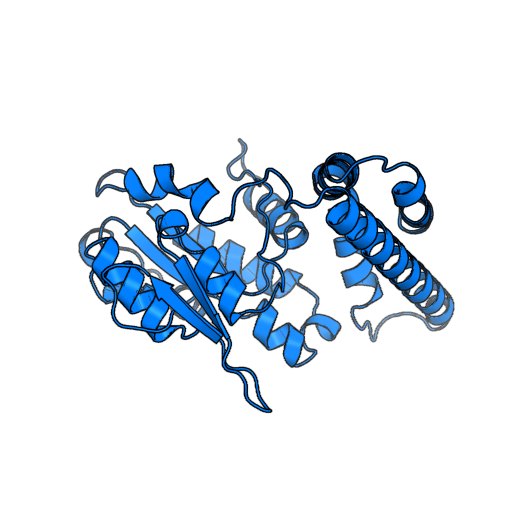 87.62 162 LYS A N 1
ATOM 1238 C CA . LYS A 1 162 ? 1.988 21.691 6.728 1.00 87.62 162 LYS A CA 1
ATOM 1239 C C . LYS A 1 162 ? 3.421 21.187 6.611 1.00 87.62 162 LYS A C 1
ATOM 1241 O O . LYS A 1 162 ? 3.737 20.101 7.092 1.00 87.62 162 LYS A O 1
ATOM 1246 N N . VAL A 1 163 ? 4.286 21.993 6.007 1.00 85.12 163 VAL A N 1
ATOM 1247 C CA . VAL A 1 163 ? 5.717 21.701 5.864 1.00 85.12 163 VAL A CA 1
ATOM 1248 C C . VAL A 1 163 ? 6.501 22.818 6.538 1.00 85.12 163 VAL A C 1
ATOM 1250 O O . VAL A 1 163 ? 6.218 23.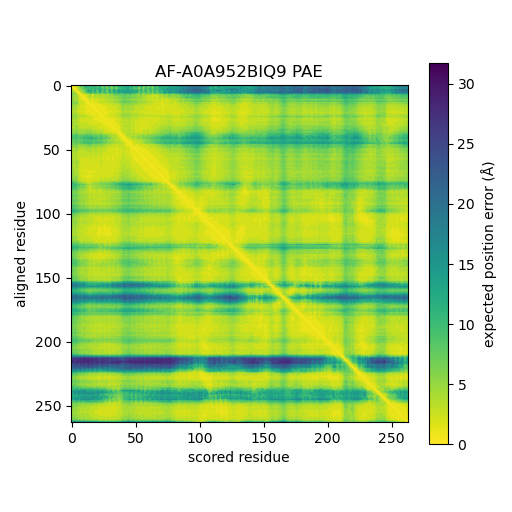993 6.300 1.00 85.12 163 VAL A O 1
ATOM 1253 N N . SER A 1 164 ? 7.459 22.474 7.399 1.00 83.38 164 SER A N 1
ATOM 1254 C CA . SER A 1 164 ? 8.333 23.479 8.003 1.00 83.38 164 SER A CA 1
ATOM 1255 C C . SER A 1 164 ? 9.289 24.068 6.960 1.00 83.38 164 SER A C 1
ATOM 1257 O O . SER A 1 164 ? 9.889 23.354 6.155 1.00 83.38 164 SER A O 1
ATOM 1259 N N . ALA A 1 165 ? 9.466 25.389 6.993 1.00 72.44 165 ALA A N 1
ATOM 1260 C CA . ALA A 1 165 ? 10.488 26.079 6.212 1.00 72.44 165 ALA A CA 1
ATOM 1261 C C . ALA A 1 165 ? 11.849 25.962 6.925 1.00 72.44 165 ALA A C 1
ATOM 1263 O O . ALA A 1 165 ? 12.334 26.913 7.533 1.00 72.44 165 ALA A O 1
ATOM 1264 N N . SER A 1 166 ? 12.437 24.767 6.914 1.00 74.88 166 SER A N 1
ATOM 1265 C CA . SER A 1 166 ? 13.748 24.472 7.509 1.00 74.88 166 SER A CA 1
ATOM 1266 C C . SER A 1 166 ? 14.634 23.682 6.548 1.00 74.88 166 SER A C 1
ATOM 1268 O O . SER A 1 166 ? 14.158 23.077 5.592 1.00 74.88 166 SER A O 1
ATOM 1270 N N . THR A 1 167 ? 15.944 23.658 6.817 1.00 69.75 167 THR A N 1
ATOM 1271 C CA . THR A 1 167 ? 16.940 22.905 6.024 1.00 69.75 167 THR A CA 1
ATOM 1272 C C . THR A 1 167 ? 16.668 21.398 5.982 1.00 69.75 167 THR A C 1
ATOM 1274 O O . THR A 1 167 ? 17.099 20.720 5.054 1.00 69.75 167 THR A O 1
ATOM 1277 N N . LYS A 1 168 ? 15.921 20.879 6.963 1.00 75.62 168 LYS A N 1
ATOM 1278 C CA . LYS A 1 168 ? 15.241 19.583 6.909 1.00 75.62 168 LYS A CA 1
ATOM 1279 C C . LYS A 1 168 ? 13.738 19.846 7.002 1.00 75.62 168 LYS A C 1
ATOM 1281 O O . LYS A 1 168 ? 13.299 20.247 8.080 1.00 75.62 168 LYS A O 1
ATOM 1286 N N . PRO A 1 169 ? 12.970 19.713 5.910 1.00 74.44 169 PRO A N 1
ATOM 1287 C CA . PRO A 1 169 ? 11.532 19.937 5.953 1.00 74.44 169 PRO A CA 1
ATOM 1288 C C . PRO A 1 169 ? 10.869 18.852 6.805 1.00 74.44 169 PRO A C 1
ATOM 1290 O O . PRO A 1 169 ? 11.008 17.659 6.534 1.00 74.44 169 PRO A O 1
ATOM 1293 N N . GLU A 1 170 ? 10.153 19.268 7.842 1.00 83.25 170 GLU A N 1
ATOM 1294 C CA . GLU A 1 170 ? 9.351 18.398 8.692 1.00 83.25 170 GLU A CA 1
ATOM 1295 C C . GLU A 1 170 ? 7.886 18.499 8.273 1.00 83.25 170 GLU A C 1
ATOM 1297 O O . GLU A 1 170 ? 7.325 19.592 8.139 1.00 83.25 170 GLU A O 1
ATOM 1302 N N . PHE A 1 171 ? 7.259 17.342 8.066 1.00 86.06 171 PHE A N 1
ATOM 1303 C CA . PHE A 1 171 ? 5.846 17.260 7.728 1.00 86.06 171 PHE A CA 1
ATOM 1304 C C . PHE A 1 171 ? 5.007 17.220 9.004 1.00 86.06 171 PHE A C 1
ATOM 1306 O O . PHE A 1 171 ? 5.190 16.367 9.876 1.00 86.06 171 PHE A O 1
ATOM 1313 N N . SER A 1 172 ? 4.050 18.135 9.087 1.00 90.38 172 SER A N 1
ATOM 1314 C CA . SER A 1 172 ? 3.002 18.143 10.097 1.00 90.38 172 SER A CA 1
ATOM 1315 C C . SER A 1 172 ? 1.676 17.844 9.413 1.00 90.38 172 SER A C 1
ATOM 1317 O O . SER A 1 172 ? 1.151 18.669 8.666 1.00 90.38 172 SER A O 1
ATOM 1319 N N . ILE A 1 173 ? 1.161 16.639 9.645 1.00 91.88 173 ILE A N 1
ATOM 1320 C CA . ILE A 1 173 ? -0.138 16.201 9.149 1.00 91.88 173 ILE A CA 1
ATOM 1321 C C . ILE A 1 173 ? -1.111 16.217 10.323 1.00 91.88 173 ILE A C 1
ATOM 1323 O O . ILE A 1 173 ? -0.958 15.463 11.281 1.00 91.88 173 ILE A O 1
ATOM 1327 N N . THR A 1 174 ? -2.101 17.096 10.268 1.00 91.75 174 THR A N 1
ATOM 1328 C CA . THR A 1 174 ? -3.072 17.309 11.351 1.00 91.75 174 THR A CA 1
ATOM 1329 C C . THR A 1 174 ? -4.481 17.002 10.877 1.00 91.75 174 THR A C 1
ATOM 1331 O O . THR A 1 174 ? -4.769 17.183 9.699 1.00 91.75 174 THR A O 1
ATOM 1334 N N . VAL A 1 175 ? -5.345 16.587 11.797 1.00 89.75 175 VAL A N 1
ATOM 1335 C CA . VAL A 1 175 ? -6.773 16.335 11.562 1.00 89.75 175 VAL A CA 1
ATOM 1336 C C . VAL A 1 175 ? -7.580 17.215 12.507 1.00 89.75 175 VAL A C 1
ATOM 1338 O O . VAL A 1 175 ? -7.140 17.492 13.629 1.00 89.75 175 VAL A O 1
ATOM 1341 N N . GLU A 1 176 ? -8.727 17.707 12.049 1.00 85.00 176 GLU A N 1
ATOM 1342 C CA . GLU A 1 176 ? -9.607 18.527 12.876 1.00 85.00 176 GLU A CA 1
ATOM 1343 C C . GLU A 1 176 ? -10.046 17.775 14.145 1.00 85.00 176 GLU A C 1
ATOM 1345 O O . GLU A 1 176 ? -10.256 16.569 14.148 1.00 85.00 176 GLU A O 1
ATOM 1350 N N . GLY A 1 177 ? -10.081 18.461 15.290 1.00 84.62 177 GLY A N 1
ATOM 1351 C CA . GLY A 1 177 ? -10.427 17.826 16.568 1.00 84.62 177 GLY A CA 1
ATOM 1352 C C . GLY A 1 177 ? -9.371 16.874 17.160 1.00 84.62 177 GLY A C 1
ATOM 1353 O O . GLY A 1 177 ? -9.547 16.413 18.290 1.00 84.62 177 GLY A O 1
ATOM 1354 N N . PHE A 1 178 ? -8.242 16.617 16.485 1.00 90.50 178 PHE A N 1
ATOM 1355 C CA . PHE A 1 178 ? -7.157 15.780 17.006 1.00 90.50 178 PHE A CA 1
ATOM 1356 C C . PHE A 1 178 ? -5.874 16.574 17.285 1.00 90.50 178 PHE A C 1
ATOM 1358 O O . PHE A 1 178 ? -5.301 17.225 16.414 1.00 90.50 178 PHE A O 1
ATOM 1365 N N . LYS A 1 179 ? -5.355 16.458 18.515 1.00 91.12 179 LYS A N 1
ATOM 1366 C CA . LYS A 1 179 ? -4.047 17.012 18.890 1.00 91.12 179 LYS A CA 1
ATOM 1367 C C . LYS A 1 179 ? -2.943 15.974 18.652 1.00 91.12 179 LYS A C 1
ATOM 1369 O O . LYS A 1 179 ? -2.709 15.089 19.480 1.00 91.12 179 LYS A O 1
ATOM 1374 N N . GLY A 1 180 ? -2.250 16.095 17.525 1.00 91.88 180 GLY A N 1
ATOM 1375 C CA . GLY A 1 180 ? -1.096 15.265 17.178 1.00 91.88 180 GLY A CA 1
ATOM 1376 C C . GLY A 1 180 ? -0.645 15.462 15.734 1.00 91.88 180 GLY A C 1
ATOM 1377 O O . GLY A 1 180 ? -1.228 16.259 15.002 1.00 91.88 180 GLY A O 1
ATOM 1378 N N . ASN A 1 181 ? 0.399 14.736 15.346 1.00 94.38 181 ASN A N 1
ATOM 1379 C CA . ASN A 1 181 ? 0.965 14.735 14.002 1.00 94.38 181 ASN A CA 1
ATOM 1380 C C . ASN A 1 181 ? 0.891 13.327 13.394 1.00 94.38 181 ASN A C 1
ATOM 1382 O O . ASN A 1 181 ? 1.653 12.443 13.781 1.00 94.38 181 ASN A O 1
ATOM 1386 N N . LEU A 1 182 ? 0.027 13.132 12.397 1.00 94.06 182 LEU A N 1
ATOM 1387 C CA . LEU A 1 182 ? -0.166 11.850 11.712 1.00 94.06 182 LEU A CA 1
ATOM 1388 C C . LEU A 1 182 ? 1.043 11.389 10.884 1.00 94.06 182 LEU A C 1
ATOM 1390 O O . LEU A 1 182 ? 1.070 10.237 10.455 1.00 94.06 182 LEU A O 1
ATOM 1394 N N . ALA A 1 183 ? 2.089 12.209 10.738 1.00 92.12 183 ALA A N 1
ATOM 1395 C CA . ALA A 1 183 ? 3.395 11.715 10.296 1.00 92.12 183 ALA A CA 1
ATOM 1396 C C . ALA A 1 183 ? 3.897 10.568 11.197 1.00 92.12 183 ALA A C 1
ATOM 1398 O O . ALA A 1 183 ? 4.526 9.613 10.735 1.00 92.12 183 ALA A O 1
ATOM 1399 N N . LEU A 1 184 ? 3.594 10.638 12.498 1.00 93.19 184 LEU A N 1
ATOM 1400 C CA . LEU A 1 184 ? 4.055 9.691 13.507 1.00 93.19 184 LEU A CA 1
ATOM 1401 C C . LEU A 1 184 ? 3.102 8.496 13.617 1.00 93.19 184 LEU A C 1
ATOM 1403 O O . LEU A 1 184 ? 1.888 8.648 13.743 1.00 93.19 184 LEU A O 1
ATOM 1407 N N . ALA A 1 185 ? 3.657 7.281 13.625 1.00 93.31 185 ALA A N 1
ATOM 1408 C CA . ALA A 1 185 ? 2.872 6.046 13.725 1.00 93.31 185 ALA A CA 1
ATOM 1409 C C . ALA A 1 185 ? 2.055 5.952 15.026 1.00 93.31 185 ALA A C 1
ATOM 1411 O O . ALA A 1 185 ? 0.912 5.492 15.014 1.00 93.31 185 ALA A O 1
ATOM 1412 N N . SER A 1 186 ? 2.614 6.417 16.145 1.00 94.62 186 SER A N 1
ATOM 1413 C CA . SER A 1 186 ? 1.926 6.467 17.441 1.00 94.62 186 SER A CA 1
ATOM 1414 C C . SER A 1 186 ? 0.698 7.381 17.409 1.00 94.62 186 SER A C 1
ATOM 1416 O O . SER A 1 186 ? -0.363 7.017 17.918 1.00 94.62 186 SER A O 1
ATOM 1418 N N . ASP A 1 187 ? 0.815 8.542 16.767 1.00 95.56 187 ASP A N 1
ATOM 1419 C CA . ASP A 1 187 ? -0.271 9.512 16.653 1.00 95.56 187 ASP A CA 1
ATOM 1420 C C . ASP A 1 187 ? -1.355 9.038 15.681 1.00 95.56 187 ASP A C 1
ATOM 1422 O O . ASP A 1 187 ? -2.533 9.241 15.968 1.00 95.56 187 ASP A O 1
ATOM 1426 N N . ARG A 1 188 ? -0.997 8.313 14.610 1.00 95.12 188 ARG A N 1
ATOM 1427 C CA . ARG A 1 188 ? -1.964 7.617 13.737 1.00 95.12 188 ARG A CA 1
ATOM 1428 C C . ARG A 1 188 ? -2.836 6.636 14.518 1.00 95.12 188 ARG A C 1
ATOM 1430 O O . ARG A 1 188 ? -4.060 6.691 14.425 1.00 95.12 188 ARG A O 1
ATOM 1437 N N . ARG A 1 189 ? -2.225 5.789 15.354 1.00 95.31 189 ARG A N 1
ATOM 1438 C CA . ARG A 1 189 ? -2.962 4.848 16.221 1.00 95.31 189 ARG A CA 1
ATOM 1439 C C . ARG A 1 189 ? -3.856 5.584 17.218 1.00 95.31 189 ARG A C 1
ATOM 1441 O O . ARG A 1 189 ? -5.020 5.227 17.370 1.00 95.31 189 ARG A O 1
ATOM 1448 N N . ARG A 1 190 ? -3.351 6.648 17.857 1.00 95.81 190 ARG A N 1
ATOM 1449 C CA . ARG A 1 190 ? -4.140 7.473 18.791 1.00 95.81 190 ARG A CA 1
ATOM 1450 C C . ARG A 1 190 ? -5.324 8.154 18.095 1.00 95.81 190 ARG A C 1
ATOM 1452 O O . ARG A 1 190 ? -6.404 8.220 18.673 1.00 95.81 190 ARG A O 1
ATOM 1459 N N . CYS A 1 191 ? -5.133 8.627 16.867 1.00 94.50 191 CYS A N 1
ATOM 1460 C CA . CYS A 1 191 ? -6.186 9.234 16.059 1.00 94.50 191 CYS A CA 1
ATOM 1461 C C . CYS A 1 191 ? -7.299 8.222 15.749 1.00 94.50 191 CYS A C 1
ATOM 1463 O O . CYS A 1 191 ? -8.443 8.462 16.126 1.00 94.50 191 CYS A O 1
ATOM 1465 N N . LEU A 1 192 ? -6.958 7.047 15.203 1.00 94.56 192 LEU A N 1
ATOM 1466 C CA . LEU A 1 192 ? -7.922 5.966 14.944 1.00 94.56 192 LEU A CA 1
ATOM 1467 C C . LEU A 1 192 ? -8.641 5.505 16.217 1.00 94.56 192 LEU A C 1
ATOM 1469 O O . LEU A 1 192 ? -9.848 5.267 16.200 1.00 94.56 192 LEU A O 1
ATOM 1473 N N . LYS A 1 193 ? -7.912 5.407 17.337 1.00 94.44 193 LYS A N 1
ATOM 1474 C CA . LYS A 1 193 ? -8.478 5.033 18.637 1.00 94.44 193 LYS A CA 1
ATOM 1475 C C . LYS A 1 193 ? -9.577 6.003 19.053 1.00 94.44 193 LYS A C 1
ATOM 1477 O O . LYS A 1 193 ? -10.647 5.561 19.464 1.00 94.44 193 LYS A O 1
ATOM 1482 N N . ASN A 1 194 ? -9.316 7.303 18.936 1.00 93.38 194 ASN A N 1
ATOM 1483 C CA . ASN A 1 194 ? -10.270 8.344 19.302 1.00 93.38 194 ASN A CA 1
ATOM 1484 C C . ASN A 1 194 ? -11.454 8.389 18.329 1.00 93.38 194 ASN A C 1
ATOM 1486 O O . ASN A 1 194 ? -12.597 8.439 18.777 1.00 93.38 194 ASN A O 1
ATOM 1490 N N . HIS A 1 195 ? -11.179 8.320 17.024 1.00 91.88 195 HIS A N 1
ATOM 1491 C CA . HIS A 1 195 ? -12.187 8.412 15.969 1.00 91.88 195 HIS A CA 1
ATOM 1492 C C . HIS A 1 195 ? -13.192 7.248 16.042 1.00 91.88 195 HIS A C 1
ATOM 1494 O O . HIS A 1 195 ? -14.400 7.466 16.099 1.00 91.88 195 HIS A O 1
ATOM 1500 N N . TYR A 1 196 ? -12.704 6.009 16.173 1.00 92.62 196 TYR A N 1
ATOM 1501 C CA . TYR A 1 196 ? -13.545 4.805 16.218 1.00 92.62 196 TYR A CA 1
ATOM 1502 C C . TYR A 1 196 ? -13.864 4.298 17.637 1.00 92.62 196 TYR A C 1
ATOM 1504 O O . TYR A 1 196 ? -14.504 3.255 17.787 1.00 92.62 196 TYR A O 1
ATOM 1512 N N . LYS A 1 197 ? -13.439 5.017 18.688 1.00 92.50 197 LYS A N 1
ATOM 1513 C CA . LYS A 1 197 ? -13.629 4.655 20.111 1.00 92.50 197 LYS A CA 1
ATOM 1514 C C . LYS A 1 197 ? -13.115 3.244 20.443 1.00 92.50 197 LYS A C 1
ATOM 1516 O O . LYS A 1 197 ? -13.808 2.438 21.066 1.00 92.50 197 LYS A O 1
ATOM 1521 N N . LEU A 1 198 ? -11.898 2.936 19.999 1.00 92.25 198 LEU A N 1
ATOM 1522 C CA . LEU A 1 198 ? -11.303 1.601 20.107 1.00 92.25 198 LEU A CA 1
ATOM 1523 C C . LEU A 1 198 ? -10.552 1.386 21.427 1.00 92.25 198 LEU A C 1
ATOM 1525 O O . LEU A 1 198 ? -10.109 2.325 22.091 1.00 92.25 198 LEU A O 1
ATOM 1529 N N . LYS A 1 199 ? -10.373 0.114 21.791 1.00 91.00 199 LYS A N 1
ATOM 1530 C CA . LYS A 1 199 ? -9.475 -0.305 22.877 1.00 91.00 199 LYS A CA 1
ATOM 1531 C C . LYS A 1 199 ? -8.030 -0.339 22.378 1.00 91.00 199 LYS A C 1
ATOM 1533 O O . LYS A 1 199 ? -7.793 -0.486 21.185 1.00 91.00 199 LYS A O 1
ATOM 1538 N N . ASP A 1 200 ? -7.059 -0.291 23.288 1.00 88.69 200 ASP A N 1
ATOM 1539 C CA . ASP A 1 200 ? -5.641 -0.444 22.916 1.00 88.69 200 ASP A CA 1
ATOM 1540 C C . ASP A 1 200 ? -5.340 -1.816 22.291 1.00 88.69 200 ASP A C 1
ATOM 1542 O O . ASP A 1 200 ? -4.497 -1.926 21.409 1.00 88.69 200 ASP A O 1
ATOM 1546 N N . THR A 1 201 ? -6.105 -2.846 22.665 1.00 88.38 201 THR A N 1
ATOM 1547 C CA . THR A 1 201 ? -6.010 -4.208 22.111 1.00 88.38 201 THR A CA 1
ATOM 1548 C C . THR A 1 201 ? -6.495 -4.340 20.661 1.00 88.38 201 THR A C 1
ATOM 1550 O O . THR A 1 201 ? -6.356 -5.418 20.074 1.00 88.38 201 THR A O 1
ATOM 1553 N N . ALA A 1 202 ? -7.061 -3.269 20.087 1.00 91.31 202 ALA A N 1
ATOM 1554 C CA . ALA A 1 202 ? -7.517 -3.192 18.700 1.00 91.31 202 ALA A CA 1
ATOM 1555 C C . ALA A 1 202 ? -6.405 -2.785 17.714 1.00 91.31 202 ALA A C 1
ATOM 1557 O O . ALA A 1 202 ? -6.675 -2.604 16.528 1.00 91.31 202 ALA A O 1
ATOM 1558 N N . PHE A 1 203 ? -5.168 -2.628 18.187 1.00 93.62 203 PHE A N 1
ATOM 1559 C CA . PHE A 1 203 ? -4.017 -2.283 17.361 1.00 93.62 203 PHE A CA 1
ATOM 1560 C C . PHE A 1 203 ? -2.960 -3.371 17.485 1.00 93.62 203 PHE A C 1
ATOM 1562 O O . PHE A 1 203 ? -2.489 -3.651 18.583 1.00 93.62 203 PHE A O 1
ATOM 1569 N N . LEU A 1 204 ? -2.592 -3.967 16.356 1.00 92.88 204 LEU A N 1
ATOM 1570 C CA . LEU A 1 204 ? -1.592 -5.023 16.260 1.00 92.88 204 LEU A CA 1
ATOM 1571 C C . LEU A 1 204 ? -0.609 -4.734 15.128 1.00 92.88 204 LEU A C 1
ATOM 1573 O O . LEU A 1 204 ? -0.791 -3.829 14.310 1.00 92.88 204 LEU A O 1
ATOM 1577 N N . THR A 1 205 ? 0.430 -5.544 15.069 1.00 93.50 205 THR A N 1
ATOM 1578 C CA . THR A 1 205 ? 1.384 -5.634 13.974 1.00 93.50 205 THR A CA 1
ATOM 1579 C C . THR A 1 205 ? 1.288 -6.994 13.294 1.00 93.50 205 THR A C 1
ATOM 1581 O O . THR A 1 205 ? 0.785 -7.966 13.861 1.00 93.50 205 THR A O 1
ATOM 1584 N N . VAL A 1 206 ? 1.785 -7.073 12.061 1.00 92.69 206 VAL A N 1
ATOM 1585 C CA . VAL A 1 206 ? 1.871 -8.336 11.309 1.00 92.69 206 VAL A CA 1
ATOM 1586 C C . VAL A 1 206 ? 2.665 -9.388 12.092 1.00 92.69 206 VAL A C 1
ATOM 1588 O O . VAL A 1 206 ? 2.223 -10.531 12.188 1.00 92.69 206 VAL A O 1
ATOM 1591 N N . SER A 1 207 ? 3.802 -9.010 12.684 1.00 90.75 207 SER A N 1
ATOM 1592 C CA . SER A 1 207 ? 4.634 -9.927 13.475 1.00 90.75 207 SER A CA 1
ATOM 1593 C C . SER A 1 207 ? 3.912 -10.454 14.710 1.00 90.75 207 SER A C 1
ATOM 1595 O O . SER A 1 207 ? 3.909 -11.661 14.917 1.00 90.75 207 SER A O 1
ATOM 1597 N N . GLU A 1 208 ? 3.213 -9.596 15.464 1.00 89.81 208 GLU A N 1
ATOM 1598 C CA . GLU A 1 208 ? 2.425 -10.048 16.620 1.00 89.81 208 GLU A CA 1
ATOM 1599 C C . GLU A 1 208 ? 1.412 -11.131 16.220 1.00 89.81 208 GLU A C 1
ATOM 1601 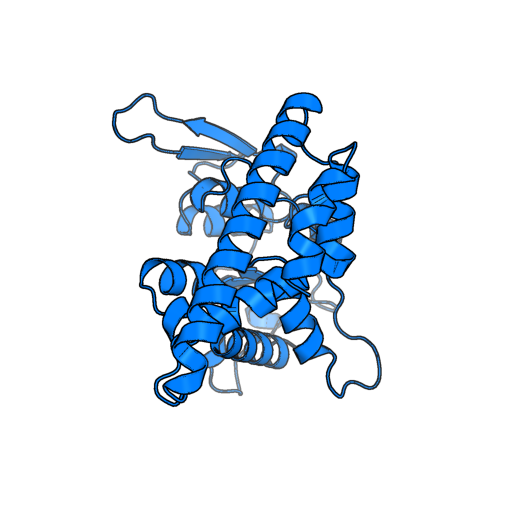O O . GLU A 1 208 ? 1.263 -12.110 16.943 1.00 89.81 208 GLU A O 1
ATOM 1606 N N . ILE A 1 209 ? 0.771 -11.013 15.048 1.00 89.06 209 ILE A N 1
ATOM 1607 C CA . ILE A 1 209 ? -0.177 -12.027 14.551 1.00 89.06 209 ILE A CA 1
ATOM 1608 C C . ILE A 1 209 ? 0.490 -13.331 14.138 1.00 89.06 209 ILE A C 1
ATOM 1610 O O . ILE A 1 209 ? -0.112 -14.392 14.276 1.00 89.06 209 ILE A O 1
ATOM 1614 N N . LEU A 1 210 ? 1.710 -13.281 13.623 1.00 88.56 210 LEU A N 1
ATOM 1615 C CA . LEU A 1 210 ? 2.422 -14.489 13.214 1.00 88.56 210 LEU A CA 1
ATOM 1616 C C . LEU A 1 210 ? 3.047 -15.229 14.402 1.00 88.56 210 LEU A C 1
ATOM 1618 O O . LEU A 1 210 ? 3.117 -16.457 14.362 1.00 88.56 210 LEU A O 1
ATOM 1622 N N . ASP A 1 211 ? 3.463 -14.500 15.439 1.00 85.25 211 ASP A N 1
ATOM 1623 C CA . ASP A 1 211 ? 4.108 -15.050 16.642 1.00 85.25 211 ASP A CA 1
ATOM 1624 C C . ASP A 1 211 ? 3.093 -15.559 17.685 1.00 85.25 211 ASP A C 1
ATOM 1626 O O . ASP A 1 211 ? 3.431 -16.284 18.621 1.00 85.25 211 ASP A O 1
ATOM 1630 N N . ALA A 1 212 ? 1.826 -15.214 17.486 1.00 74.81 212 ALA A N 1
ATOM 1631 C CA . ALA A 1 212 ? 0.654 -15.808 18.099 1.00 74.81 212 ALA A CA 1
ATOM 1632 C C . ALA A 1 212 ? 0.690 -17.337 18.262 1.00 74.81 212 ALA A C 1
ATOM 1634 O O . ALA A 1 212 ? 0.739 -18.080 17.276 1.00 74.81 212 ALA A O 1
ATOM 1635 N N . SER A 1 213 ? 0.461 -17.846 19.477 1.00 60.53 213 SER A N 1
ATOM 1636 C CA . SER A 1 213 ? -0.073 -19.205 19.610 1.00 60.53 213 SER A CA 1
ATOM 1637 C C . SER A 1 213 ? -1.531 -19.222 19.118 1.00 60.53 213 SER A C 1
ATOM 1639 O O . SER A 1 213 ? -2.325 -18.327 19.412 1.00 60.53 213 SER A O 1
ATOM 1641 N N . LYS A 1 214 ? -1.899 -20.245 18.333 1.00 58.62 214 LYS A N 1
ATOM 1642 C CA . LYS A 1 214 ? -3.198 -20.348 17.630 1.00 58.62 214 LYS A CA 1
ATOM 1643 C C . LYS A 1 214 ? -4.449 -20.244 18.524 1.00 58.62 214 LYS A C 1
ATOM 1645 O O . LYS A 1 214 ? -5.540 -20.077 17.991 1.00 58.62 214 LYS A O 1
ATOM 1650 N N . THR A 1 215 ? -4.325 -20.397 19.839 1.00 52.16 215 THR A N 1
ATOM 1651 C CA . THR A 1 215 ? -5.459 -20.603 20.753 1.00 52.16 215 THR A CA 1
ATOM 1652 C C . THR A 1 215 ? -6.137 -19.331 21.270 1.00 52.16 215 THR A C 1
ATOM 1654 O O . THR A 1 215 ? -7.303 -19.425 21.632 1.00 52.16 215 THR A O 1
ATOM 1657 N N . ASP A 1 216 ? -5.501 -18.152 21.214 1.00 54.50 216 ASP A N 1
ATOM 1658 C CA . ASP A 1 216 ? -6.052 -16.932 21.852 1.00 54.50 216 ASP A CA 1
ATOM 1659 C C . ASP A 1 216 ? -6.313 -15.763 20.880 1.00 54.50 216 ASP A C 1
ATOM 1661 O O . ASP A 1 216 ? -6.704 -14.664 21.277 1.00 54.50 216 ASP A O 1
ATOM 1665 N N . PHE A 1 217 ? -6.053 -15.939 19.582 1.00 60.19 217 PHE A N 1
ATOM 1666 C CA . PHE A 1 217 ? -5.472 -14.809 18.862 1.00 60.19 217 PHE A CA 1
ATOM 1667 C C . PHE A 1 217 ? -6.428 -13.735 18.320 1.00 60.19 217 PHE A C 1
ATOM 1669 O O . PHE A 1 217 ? -6.029 -12.574 18.190 1.00 60.19 217 PHE A O 1
ATOM 1676 N N . VAL A 1 218 ? -7.706 -14.033 18.085 1.00 59.88 218 VAL A N 1
ATOM 1677 C CA . VAL A 1 218 ? -8.647 -13.039 17.528 1.00 59.88 218 VAL A CA 1
ATOM 1678 C C . VAL A 1 218 ? -10.046 -13.220 18.108 1.00 59.88 218 VAL A C 1
ATOM 1680 O O . VAL A 1 218 ? -11.041 -13.340 17.396 1.00 59.88 218 VAL A O 1
ATOM 1683 N N . ASN A 1 219 ? -10.165 -13.244 19.436 1.00 62.69 219 ASN A N 1
ATOM 1684 C CA . ASN A 1 219 ? -11.494 -13.164 20.023 1.00 62.69 219 ASN A CA 1
ATOM 1685 C C . ASN A 1 219 ? -12.048 -11.741 19.850 1.00 62.69 219 ASN A C 1
ATOM 1687 O O . ASN A 1 219 ? -11.605 -10.791 20.503 1.00 62.69 219 ASN A O 1
ATOM 1691 N N . CYS A 1 220 ? -13.067 -11.597 19.000 1.00 57.53 220 CYS A N 1
ATOM 1692 C CA . CYS A 1 220 ? -13.784 -10.335 18.795 1.00 57.53 220 CYS A CA 1
ATOM 1693 C C . CYS A 1 220 ? -14.345 -9.752 20.104 1.00 57.53 220 CYS A C 1
ATOM 1695 O O . CYS A 1 220 ? -14.505 -8.537 20.220 1.00 57.53 220 CYS A O 1
ATOM 1697 N N . LYS A 1 221 ? -14.605 -10.585 21.125 1.00 63.47 221 LYS A N 1
ATOM 1698 C CA . LYS A 1 221 ? -15.027 -10.108 22.454 1.00 63.47 221 LYS A CA 1
ATOM 1699 C C . LYS A 1 221 ? -13.945 -9.279 23.150 1.00 63.47 221 LYS A C 1
ATOM 1701 O O . LYS A 1 221 ? -14.266 -8.307 23.833 1.00 63.47 221 LYS A O 1
ATOM 1706 N N . GLU A 1 222 ? -12.677 -9.632 22.972 1.00 72.31 222 GLU A N 1
ATOM 1707 C CA . GLU A 1 222 ? -11.554 -8.956 23.628 1.00 72.31 222 GLU A CA 1
ATOM 1708 C C . GLU A 1 222 ? -11.068 -7.752 22.823 1.00 72.31 222 GLU A C 1
ATOM 1710 O O . GLU A 1 222 ? -10.845 -6.673 23.383 1.00 72.31 222 GLU A O 1
ATOM 1715 N N . ARG A 1 223 ? -10.963 -7.919 21.500 1.00 76.44 223 ARG A N 1
ATOM 1716 C CA . ARG A 1 223 ? -10.386 -6.920 20.586 1.00 76.44 223 ARG A CA 1
ATOM 1717 C C . ARG A 1 223 ? -11.407 -5.924 20.030 1.00 76.44 223 ARG A C 1
ATOM 1719 O O . ARG A 1 223 ? -11.036 -4.819 19.653 1.00 76.44 223 ARG A O 1
ATOM 1726 N N . GLY A 1 224 ? -12.695 -6.264 20.067 1.00 83.12 224 GLY A N 1
ATOM 1727 C CA . GLY A 1 224 ? -13.785 -5.434 19.557 1.00 83.12 224 GLY A CA 1
ATOM 1728 C C . GLY A 1 224 ? -14.176 -5.763 18.115 1.00 83.12 224 GLY A C 1
ATOM 1729 O O . GLY A 1 224 ? -13.747 -6.757 17.540 1.00 83.12 224 GLY A O 1
ATOM 1730 N N . LYS A 1 225 ? -15.041 -4.914 17.548 1.00 89.69 225 LYS A N 1
ATOM 1731 C CA . LYS A 1 225 ? -15.621 -5.076 16.203 1.00 89.69 225 LYS A CA 1
ATOM 1732 C C . LYS A 1 225 ? -14.691 -4.667 15.054 1.00 89.69 225 LYS A C 1
ATOM 1734 O O . LYS A 1 225 ? -14.969 -4.996 13.909 1.00 89.69 225 LYS A O 1
ATOM 1739 N N . LEU A 1 226 ? -13.646 -3.902 15.358 1.00 93.50 226 LEU A N 1
ATOM 1740 C CA . LEU A 1 226 ? -12.734 -3.316 14.384 1.00 93.50 226 LEU A CA 1
ATOM 1741 C C . LEU A 1 226 ? -11.304 -3.456 14.905 1.00 93.50 226 LEU A C 1
ATOM 1743 O O . LEU A 1 226 ? -11.024 -3.054 16.035 1.00 93.50 226 LEU A O 1
ATOM 1747 N N . LEU A 1 227 ? -10.430 -4.031 14.085 1.00 93.38 227 LEU A N 1
ATOM 1748 C CA . LEU A 1 227 ? -9.024 -4.291 14.386 1.00 93.38 227 LEU A CA 1
ATOM 1749 C C . LEU A 1 227 ? -8.150 -3.621 13.323 1.00 93.38 227 LEU A C 1
ATOM 1751 O O . LEU A 1 227 ? -8.422 -3.764 12.136 1.00 93.38 227 LEU A O 1
ATOM 1755 N N . PHE A 1 228 ? -7.083 -2.939 13.733 1.00 95.50 228 PHE A N 1
ATOM 1756 C CA . PHE A 1 228 ? -6.077 -2.381 12.831 1.00 95.50 228 PHE A CA 1
ATOM 1757 C C . PHE A 1 228 ? -4.750 -3.121 12.989 1.00 95.50 228 PHE A C 1
ATOM 1759 O O . PHE A 1 228 ? -4.220 -3.237 14.094 1.00 95.50 228 PHE A O 1
ATOM 1766 N N . ILE A 1 229 ? -4.201 -3.593 11.874 1.00 95.19 229 ILE A N 1
ATOM 1767 C CA . ILE A 1 229 ? -2.949 -4.339 11.799 1.00 95.19 229 ILE A CA 1
ATOM 1768 C C . ILE A 1 229 ? -1.962 -3.525 10.970 1.00 95.19 229 ILE A C 1
ATOM 1770 O O . ILE A 1 229 ? -2.224 -3.246 9.805 1.00 95.19 229 ILE A O 1
ATOM 1774 N N . PHE A 1 230 ? -0.820 -3.162 11.542 1.00 95.94 230 PHE A N 1
ATOM 1775 C CA . PHE A 1 230 ? 0.205 -2.382 10.850 1.00 95.94 230 PHE A CA 1
ATOM 1776 C C . PHE A 1 230 ? 1.359 -3.268 10.379 1.00 95.94 230 PHE A C 1
ATOM 1778 O O . PHE A 1 230 ? 1.889 -4.070 11.151 1.00 95.94 230 PHE A O 1
ATOM 1785 N N . GLY A 1 231 ? 1.770 -3.080 9.127 1.00 94.62 231 GLY A N 1
ATOM 1786 C CA . GLY A 1 231 ? 2.968 -3.681 8.541 1.00 94.62 231 GLY A CA 1
ATOM 1787 C C . GLY A 1 231 ? 3.848 -2.608 7.908 1.00 94.62 231 GLY A C 1
ATOM 1788 O O . GLY A 1 231 ? 3.338 -1.656 7.320 1.00 94.62 231 GLY A O 1
ATOM 1789 N N . SER A 1 232 ? 5.163 -2.743 8.051 1.00 93.12 232 SER A N 1
ATOM 1790 C CA . SER A 1 232 ? 6.162 -1.835 7.462 1.00 93.12 232 SER A CA 1
ATOM 1791 C C . SER A 1 232 ? 7.321 -2.588 6.809 1.00 93.12 232 SER A C 1
ATOM 1793 O O . SER A 1 232 ? 8.388 -2.019 6.574 1.00 93.12 232 SER A O 1
ATOM 1795 N N . GLU A 1 233 ? 7.141 -3.885 6.554 1.00 91.25 233 GLU A N 1
ATOM 1796 C CA . GLU A 1 233 ? 8.189 -4.780 6.074 1.00 91.25 233 GLU A CA 1
ATOM 1797 C C . GLU A 1 233 ? 8.700 -4.349 4.701 1.00 91.25 233 GLU A C 1
ATOM 1799 O O . GLU A 1 233 ? 9.907 -4.255 4.523 1.00 91.25 233 GLU A O 1
ATOM 1804 N N . PHE A 1 234 ? 7.815 -3.999 3.763 1.00 89.38 234 PHE A N 1
ATOM 1805 C CA . PHE A 1 234 ? 8.230 -3.544 2.433 1.00 89.38 234 PHE A CA 1
ATOM 1806 C C . PHE A 1 234 ? 9.014 -2.224 2.465 1.00 89.38 234 PHE A C 1
ATOM 1808 O O . PHE A 1 234 ? 10.002 -2.091 1.745 1.00 89.38 234 PHE A O 1
ATOM 1815 N N . ASP A 1 235 ? 8.642 -1.274 3.324 1.00 89.38 235 ASP A N 1
ATOM 1816 C CA . ASP A 1 235 ? 9.408 -0.032 3.497 1.00 89.38 235 ASP A CA 1
ATOM 1817 C C . ASP A 1 235 ? 10.788 -0.308 4.127 1.00 89.38 235 ASP A C 1
ATOM 1819 O O . ASP A 1 235 ? 11.830 0.083 3.598 1.00 89.38 235 ASP A O 1
ATOM 1823 N N . THR A 1 236 ? 10.814 -1.084 5.213 1.00 87.56 236 THR A N 1
ATOM 1824 C CA . THR A 1 236 ? 12.041 -1.400 5.966 1.00 87.56 236 THR A CA 1
ATOM 1825 C C . THR A 1 236 ? 13.022 -2.238 5.136 1.00 87.56 236 THR A C 1
ATOM 1827 O O . THR A 1 236 ? 14.231 -1.979 5.104 1.00 87.56 236 THR A O 1
ATOM 1830 N N . GLU A 1 237 ? 12.520 -3.257 4.440 1.00 83.06 237 GLU A N 1
ATOM 1831 C CA . GLU A 1 237 ? 13.315 -4.144 3.587 1.00 83.06 237 GLU A CA 1
ATOM 1832 C C . GLU A 1 237 ? 13.707 -3.479 2.265 1.00 83.06 237 GLU A C 1
ATOM 1834 O O . GLU A 1 237 ? 14.760 -3.797 1.708 1.00 83.06 237 GLU A O 1
ATOM 1839 N N . GLY A 1 238 ? 12.905 -2.526 1.782 1.00 75.62 238 GLY A N 1
ATOM 1840 C CA . GLY A 1 238 ? 13.256 -1.663 0.658 1.00 75.62 238 GLY A CA 1
ATOM 1841 C C . GLY A 1 238 ? 14.442 -0.763 0.990 1.00 75.62 238 GLY A C 1
ATOM 1842 O O . GLY A 1 238 ? 15.427 -0.753 0.251 1.00 75.62 238 GLY A O 1
ATOM 1843 N N . HIS A 1 239 ? 14.400 -0.083 2.139 1.00 65.12 239 HIS A N 1
ATOM 1844 C CA . HIS A 1 239 ? 15.488 0.782 2.607 1.00 65.12 239 HIS A CA 1
ATOM 1845 C C . HIS A 1 239 ? 16.784 0.022 2.918 1.00 65.12 239 HIS A C 1
ATOM 1847 O O . HIS A 1 239 ? 17.873 0.534 2.669 1.00 65.12 239 HIS A O 1
ATOM 1853 N N . SER A 1 240 ? 16.686 -1.206 3.433 1.00 67.69 240 SER A N 1
ATOM 1854 C CA . SER A 1 240 ? 17.853 -2.046 3.746 1.00 67.69 240 SER A CA 1
ATOM 1855 C C . SER A 1 240 ? 18.382 -2.859 2.556 1.00 67.69 240 SER A C 1
ATOM 1857 O O . SER A 1 240 ? 19.355 -3.597 2.706 1.00 67.69 240 SER A O 1
ATOM 1859 N N . GLY A 1 241 ? 17.753 -2.754 1.378 1.00 67.94 241 GLY A N 1
ATOM 1860 C CA . GLY A 1 241 ? 18.129 -3.502 0.175 1.00 67.94 241 GLY A CA 1
ATOM 1861 C C . GLY A 1 241 ? 17.770 -4.992 0.212 1.00 67.94 241 GLY A C 1
ATOM 1862 O O . GLY A 1 241 ? 18.030 -5.706 -0.753 1.00 67.94 241 GLY A O 1
ATOM 1863 N N . GLN A 1 242 ? 17.132 -5.485 1.278 1.00 67.38 242 GLN A N 1
ATOM 1864 C CA . GLN A 1 242 ? 16.755 -6.896 1.405 1.00 67.38 242 GLN A CA 1
ATOM 1865 C C . GLN A 1 242 ? 15.718 -7.334 0.366 1.00 67.38 242 GLN A C 1
ATOM 1867 O O . GLN A 1 242 ? 15.787 -8.471 -0.109 1.00 67.38 242 GLN A O 1
ATOM 1872 N N . LEU A 1 243 ? 14.821 -6.436 -0.062 1.00 70.25 243 LEU A N 1
ATOM 1873 C CA . LEU A 1 243 ? 13.894 -6.720 -1.167 1.00 70.25 243 LEU A CA 1
ATOM 1874 C C . LEU A 1 243 ? 14.627 -7.021 -2.481 1.00 70.25 243 LEU A C 1
ATOM 1876 O O . LEU A 1 243 ? 14.156 -7.837 -3.269 1.00 70.25 243 LEU A O 1
ATOM 1880 N N . GLN A 1 244 ? 15.803 -6.426 -2.709 1.00 65.25 244 GLN A N 1
ATOM 1881 C CA . GLN A 1 244 ? 16.621 -6.724 -3.891 1.00 65.25 244 GLN A CA 1
ATOM 1882 C C . GLN A 1 244 ? 17.256 -8.120 -3.827 1.00 65.25 244 GLN A C 1
ATOM 1884 O O . GLN A 1 244 ? 17.688 -8.640 -4.849 1.00 65.25 244 GLN A O 1
ATOM 1889 N N . ILE A 1 245 ? 17.318 -8.738 -2.647 1.00 64.31 245 ILE A N 1
ATOM 1890 C CA . ILE A 1 245 ? 17.899 -10.071 -2.457 1.00 64.31 245 ILE A CA 1
ATOM 1891 C C . ILE A 1 245 ? 16.803 -11.139 -2.486 1.00 64.31 245 ILE A C 1
ATOM 1893 O O . ILE A 1 245 ? 16.966 -12.169 -3.130 1.00 64.31 245 ILE A O 1
ATOM 1897 N N . LYS A 1 246 ? 15.686 -10.909 -1.787 1.00 69.38 246 LYS A N 1
ATOM 1898 C CA . LYS A 1 246 ? 14.652 -11.932 -1.552 1.00 69.38 246 LYS A CA 1
ATOM 1899 C C . LYS A 1 246 ? 13.398 -11.778 -2.418 1.00 69.38 246 LYS A C 1
ATOM 1901 O O . LYS A 1 246 ? 12.598 -12.709 -2.473 1.00 69.38 246 LYS A O 1
ATOM 1906 N N . GLY A 1 247 ? 13.216 -10.632 -3.078 1.00 80.00 247 GLY A N 1
ATOM 1907 C CA . GLY A 1 247 ? 11.950 -10.275 -3.721 1.00 80.00 247 GLY A CA 1
ATOM 1908 C C . GLY A 1 247 ? 10.813 -10.069 -2.711 1.00 80.00 247 GLY A C 1
ATOM 1909 O O . GLY A 1 247 ? 11.014 -10.123 -1.497 1.00 80.00 247 GLY A O 1
ATOM 1910 N N . GLY A 1 248 ? 9.603 -9.825 -3.215 1.00 85.62 248 GLY A N 1
ATOM 1911 C CA . GLY A 1 248 ? 8.416 -9.581 -2.389 1.00 85.62 248 GLY A CA 1
ATOM 1912 C C . GLY A 1 248 ? 7.681 -10.842 -1.925 1.00 85.62 248 GLY A C 1
ATOM 1913 O O . GLY A 1 248 ? 6.867 -10.763 -1.007 1.00 85.62 248 GLY A O 1
ATOM 1914 N N . ASP A 1 249 ? 7.956 -12.006 -2.524 1.00 88.81 249 ASP A N 1
ATOM 1915 C CA . ASP A 1 249 ? 7.158 -13.228 -2.319 1.00 88.81 249 ASP A CA 1
ATOM 1916 C C . ASP A 1 249 ? 7.152 -13.700 -0.857 1.00 88.81 249 ASP A C 1
ATOM 1918 O O . ASP A 1 249 ? 6.105 -14.063 -0.327 1.00 88.81 249 ASP A O 1
ATOM 1922 N N . PHE A 1 250 ? 8.289 -13.601 -0.162 1.00 89.19 250 PHE A N 1
ATOM 1923 C CA . PHE A 1 250 ? 8.372 -13.966 1.255 1.00 89.19 250 PHE A CA 1
ATOM 1924 C C . PHE A 1 250 ? 7.430 -13.129 2.138 1.00 89.19 250 PHE A C 1
ATOM 1926 O O . PHE A 1 250 ? 6.774 -13.667 3.034 1.00 89.19 250 PHE A O 1
ATOM 1933 N N . GLN 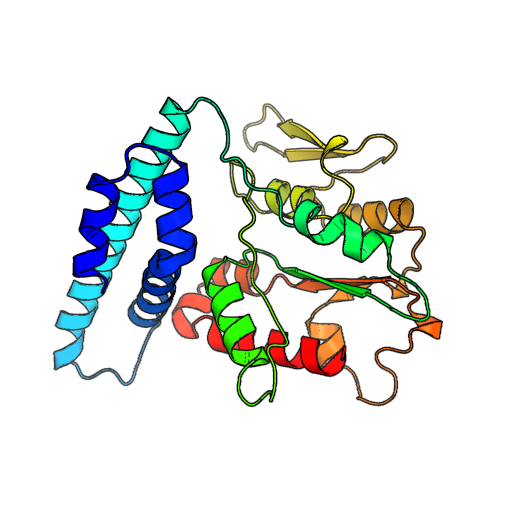A 1 251 ? 7.333 -11.821 1.883 1.00 92.12 251 GLN A N 1
ATOM 1934 C CA . GLN A 1 251 ? 6.427 -10.946 2.631 1.00 92.12 251 GLN A CA 1
ATOM 1935 C C . GLN A 1 251 ? 4.968 -11.160 2.230 1.00 92.12 251 GLN A C 1
ATOM 1937 O O . GLN A 1 251 ? 4.088 -11.158 3.091 1.00 92.12 251 GLN A O 1
ATOM 1942 N N . LEU A 1 252 ? 4.701 -11.433 0.951 1.00 95.00 252 LEU A N 1
ATOM 1943 C CA . LEU A 1 252 ? 3.360 -11.790 0.485 1.00 95.00 252 LEU A CA 1
ATOM 1944 C C . LEU A 1 252 ? 2.845 -13.066 1.163 1.00 95.00 252 LEU A C 1
ATOM 1946 O O . LEU A 1 252 ? 1.705 -13.087 1.626 1.00 95.00 252 LEU A O 1
ATOM 1950 N N . ASP A 1 253 ? 3.687 -14.089 1.320 1.00 93.94 253 ASP A N 1
ATOM 1951 C CA . ASP A 1 253 ? 3.339 -15.308 2.059 1.00 93.94 253 ASP A CA 1
ATOM 1952 C C . ASP A 1 253 ? 3.048 -15.031 3.539 1.00 93.94 253 ASP A C 1
ATOM 1954 O O . ASP A 1 253 ? 2.151 -15.641 4.131 1.00 93.94 253 ASP A O 1
ATOM 1958 N N . ARG A 1 254 ? 3.790 -14.107 4.160 1.00 93.69 254 ARG A N 1
ATOM 1959 C CA . ARG A 1 254 ? 3.545 -13.673 5.544 1.00 93.69 254 ARG A CA 1
ATOM 1960 C C . ARG A 1 254 ? 2.196 -12.972 5.675 1.00 93.69 254 ARG A C 1
ATOM 1962 O O . ARG A 1 254 ? 1.416 -13.341 6.551 1.00 93.69 254 ARG A O 1
ATOM 1969 N N . TYR A 1 255 ? 1.878 -12.030 4.791 1.00 95.56 255 TYR A N 1
ATOM 1970 C CA . TYR A 1 255 ? 0.578 -11.353 4.795 1.00 95.56 255 TYR A CA 1
ATOM 1971 C C . TYR A 1 255 ? -0.572 -12.310 4.482 1.00 95.56 255 TYR A C 1
ATOM 1973 O O . TYR A 1 255 ? -1.605 -12.265 5.148 1.00 95.56 255 TYR A O 1
ATOM 1981 N N . HIS A 1 256 ? -0.378 -13.248 3.555 1.00 95.19 256 HIS A N 1
ATOM 1982 C CA . HIS A 1 256 ? -1.354 -14.297 3.285 1.00 95.19 256 HIS A CA 1
ATOM 1983 C C . HIS A 1 256 ? -1.622 -15.159 4.531 1.00 95.19 256 HIS A C 1
ATOM 1985 O O . HIS A 1 256 ? -2.780 -15.414 4.864 1.00 95.19 256 HIS A O 1
ATOM 1991 N N . LYS A 1 257 ? -0.582 -15.554 5.280 1.00 92.88 257 LYS A N 1
ATOM 1992 C CA . LYS A 1 257 ? -0.740 -16.268 6.562 1.00 92.88 257 LYS A CA 1
ATOM 1993 C C . LYS A 1 257 ? -1.518 -15.446 7.588 1.00 92.88 257 LYS A C 1
ATOM 1995 O O . LYS A 1 257 ? -2.414 -15.999 8.217 1.00 92.88 257 LYS A O 1
ATOM 2000 N N . VAL A 1 258 ? -1.226 -14.150 7.726 1.00 92.38 258 VAL A N 1
ATOM 2001 C CA . VAL A 1 258 ? -1.980 -13.248 8.617 1.00 92.38 258 VAL A CA 1
ATOM 2002 C C . VAL A 1 258 ? -3.458 -13.209 8.237 1.00 92.38 258 VAL A C 1
ATOM 2004 O O . VAL A 1 258 ? -4.309 -13.418 9.094 1.00 92.38 258 VAL A O 1
ATOM 2007 N N . ILE A 1 259 ? -3.778 -13.027 6.954 1.00 92.44 259 ILE A N 1
ATOM 2008 C CA . ILE A 1 259 ? -5.168 -13.008 6.474 1.00 92.44 259 ILE A CA 1
ATOM 2009 C C . ILE A 1 259 ? -5.875 -14.331 6.792 1.00 92.44 259 ILE A C 1
ATOM 2011 O O . ILE A 1 259 ? -7.023 -14.327 7.225 1.00 92.44 259 ILE A O 1
ATOM 2015 N N . ARG A 1 260 ? -5.188 -15.470 6.649 1.00 89.19 260 ARG A N 1
ATOM 2016 C CA . ARG A 1 260 ? -5.740 -16.785 7.011 1.00 89.19 260 ARG A CA 1
ATOM 2017 C C . ARG A 1 260 ? -5.959 -16.981 8.510 1.00 89.19 260 ARG A C 1
ATOM 2019 O O . ARG A 1 260 ? -6.802 -17.793 8.861 1.00 89.19 260 ARG A O 1
ATOM 2026 N N . LEU A 1 261 ? -5.205 -16.297 9.368 1.00 87.44 261 LEU A N 1
ATOM 2027 C CA . LEU A 1 261 ? -5.398 -16.328 10.823 1.00 87.44 261 LEU A CA 1
ATOM 2028 C C . LEU A 1 261 ? -6.541 -15.411 11.286 1.00 87.44 261 LEU A C 1
ATOM 2030 O O . LEU A 1 261 ? -7.055 -15.596 12.385 1.00 87.44 261 LEU A O 1
ATOM 2034 N N . LEU A 1 262 ? -6.911 -14.419 10.470 1.00 86.38 262 LEU A N 1
ATOM 2035 C CA . LEU A 1 262 ? -7.991 -13.465 10.749 1.00 86.38 262 LEU A CA 1
ATOM 2036 C C . LEU A 1 262 ? -9.362 -13.911 10.202 1.00 86.38 262 LEU A C 1
ATOM 2038 O O . LEU A 1 262 ? -10.372 -13.351 10.625 1.00 86.38 262 LEU A O 1
ATOM 2042 N N . ARG A 1 263 ? -9.390 -14.863 9.259 1.00 78.25 263 ARG A N 1
ATOM 2043 C CA . ARG A 1 263 ? -10.606 -15.500 8.714 1.00 78.25 263 ARG A CA 1
ATOM 2044 C C . ARG A 1 263 ? -11.114 -16.601 9.639 1.00 78.25 263 ARG A C 1
ATOM 2046 O O . ARG A 1 263 ? -12.353 -16.703 9.760 1.00 78.25 263 ARG A O 1
#

Secondary structure (DSSP, 8-state):
-HHHHTTGGGG--SHHHHHHHIIIIIHHHHHHHHHHHS--TT--HHHHHHHHHHHHHHHHHHHHHHHHHHHHHHHHSS--S--BTTGGGHHHHHT--SSS-EEEEEETT--HHHHHHHHHHHHTT-SS--------BPPSS--HHHHHHHTSTT-GGGEEEEE--SSSPPEEEEETT--S-TTSHHHHHHHHHHHHT--GGGEEEHHHHHHS-TTSTT-HHHH-SEEEEEE-HHHHHHHTTTHHHH-SHHHHHHHHHHHHHH-

pLDDT: mean 87.88, std 9.26, range [52.16, 97.56]